Protein AF-A0AA43GTN4-F1 (afdb_monomer)

Secondary structure (DSSP, 8-state):
-----------------------------------GGGEEETTEEPSEEEEEEES-SSSTT--HHHHHHTTSS---SSEEEEEEEETTTTSEEEEEEETTEEEEEESS---SSSSEEEEEEEEETTEEEEEEEEEE-HHHH-SEEEEE-TTTSB-TTS-B----EEEEEEEEESSPPPPP----PPPHHHHHHHHHHHHHHHHHGGGS---

Mean predicted aligned error: 15.11 Å

Structure (mmCIF, N/CA/C/O backbone):
data_AF-A0AA43GTN4-F1
#
_entry.id   AF-A0AA43GTN4-F1
#
loop_
_atom_site.group_PDB
_atom_site.id
_atom_site.type_symbol
_atom_site.label_atom_id
_atom_site.label_alt_id
_atom_site.label_comp_id
_atom_site.label_asym_id
_atom_site.label_entity_id
_atom_site.label_seq_id
_atom_site.pdbx_PDB_ins_code
_atom_site.Cartn_x
_atom_site.Cartn_y
_atom_site.Cartn_z
_atom_site.occupancy
_atom_site.B_iso_or_equiv
_atom_site.auth_seq_id
_atom_site.auth_comp_id
_atom_site.auth_asym_id
_atom_site.auth_atom_id
_atom_site.pdbx_PDB_model_num
ATOM 1 N N . MET A 1 1 ? 17.080 -55.783 -83.679 1.00 43.09 1 MET A N 1
ATOM 2 C CA . MET A 1 1 ? 17.220 -56.351 -82.320 1.00 43.09 1 MET A CA 1
ATOM 3 C C . MET A 1 1 ? 16.064 -55.848 -81.472 1.00 43.09 1 MET A C 1
ATOM 5 O O . MET A 1 1 ? 15.887 -54.647 -81.350 1.00 43.09 1 MET A O 1
ATOM 9 N N . SER A 1 2 ? 15.240 -56.780 -81.003 1.00 44.50 2 SER A N 1
ATOM 10 C CA . SER A 1 2 ? 13.992 -56.565 -80.264 1.00 44.50 2 SER A CA 1
ATOM 11 C C . SER A 1 2 ? 14.257 -56.388 -78.766 1.00 44.50 2 SER A C 1
ATOM 13 O O . SER A 1 2 ? 15.006 -57.196 -78.219 1.00 44.50 2 SER A O 1
ATOM 15 N N . LYS A 1 3 ? 13.639 -55.387 -78.118 1.00 43.44 3 LYS A N 1
ATOM 16 C CA . LYS A 1 3 ? 13.359 -55.313 -76.663 1.00 43.44 3 LYS A CA 1
ATOM 17 C C . LYS A 1 3 ? 12.095 -54.452 -76.471 1.00 43.44 3 LYS A C 1
ATOM 19 O O . LYS A 1 3 ? 12.111 -53.275 -76.800 1.00 43.44 3 LYS A O 1
ATOM 24 N N . VAL A 1 4 ? 10.921 -55.069 -76.325 1.00 44.91 4 VAL A N 1
ATOM 25 C CA . VAL A 1 4 ? 10.228 -55.422 -75.062 1.00 44.91 4 VAL A CA 1
ATOM 26 C C . VAL A 1 4 ? 9.748 -54.204 -74.248 1.00 44.91 4 VAL A C 1
ATOM 28 O O . VAL A 1 4 ? 10.508 -53.580 -73.522 1.00 44.91 4 VAL A O 1
ATOM 31 N N . VAL A 1 5 ? 8.451 -53.915 -74.432 1.00 53.00 5 VAL A N 1
ATOM 32 C CA . VAL A 1 5 ? 7.373 -53.617 -73.460 1.00 53.00 5 VAL A CA 1
ATOM 33 C C . VAL A 1 5 ? 7.768 -53.124 -72.059 1.00 53.00 5 VAL A C 1
ATOM 35 O O . VAL A 1 5 ? 8.383 -53.860 -71.298 1.00 53.00 5 VAL A O 1
ATOM 38 N N . SER A 1 6 ? 7.198 -51.987 -71.635 1.00 48.41 6 SER A N 1
ATOM 39 C CA . SER A 1 6 ? 6.657 -51.877 -70.272 1.00 48.41 6 SER A CA 1
ATOM 40 C C . SER A 1 6 ? 5.537 -50.835 -70.192 1.00 48.41 6 SER A C 1
ATOM 42 O O . SER A 1 6 ? 5.730 -49.660 -70.494 1.00 48.41 6 SER A O 1
ATOM 44 N N . LYS A 1 7 ? 4.338 -51.304 -69.830 1.00 53.12 7 LYS A N 1
ATOM 45 C CA . LYS A 1 7 ? 3.158 -50.494 -69.508 1.00 53.12 7 LYS A CA 1
ATOM 46 C C . LYS A 1 7 ? 3.358 -49.890 -68.119 1.00 53.12 7 LYS A C 1
ATOM 48 O O . LYS A 1 7 ? 3.598 -50.640 -67.178 1.00 53.12 7 LYS A O 1
ATOM 53 N N . LEU A 1 8 ? 3.158 -48.584 -67.970 1.00 49.03 8 LEU A N 1
ATOM 54 C CA . LEU A 1 8 ? 2.961 -47.967 -66.660 1.00 49.03 8 LEU A CA 1
ATOM 55 C C . LEU A 1 8 ? 1.613 -47.242 -66.671 1.00 49.03 8 LEU A C 1
ATOM 57 O O . LEU A 1 8 ? 1.434 -46.248 -67.372 1.00 49.03 8 LEU A O 1
ATOM 61 N N . LEU A 1 9 ? 0.643 -47.812 -65.954 1.00 49.12 9 LEU A N 1
ATOM 62 C CA . LEU A 1 9 ? -0.663 -47.206 -65.720 1.00 49.12 9 LEU A CA 1
ATOM 63 C C . LEU A 1 9 ? -0.508 -46.021 -64.759 1.00 49.12 9 LEU A C 1
ATOM 65 O O . LEU A 1 9 ? 0.006 -46.177 -63.653 1.00 49.12 9 LEU A O 1
ATOM 69 N N . LEU A 1 10 ? -1.000 -44.855 -65.176 1.00 47.25 10 LEU A N 1
ATOM 70 C CA . LEU A 1 10 ? -1.214 -43.697 -64.315 1.00 47.25 10 LEU A CA 1
ATOM 71 C C . LEU A 1 10 ? -2.436 -43.946 -63.420 1.00 47.25 10 LEU A C 1
ATOM 73 O O . LEU A 1 10 ? -3.571 -43.908 -63.890 1.00 47.25 10 LEU A O 1
ATOM 77 N N . GLY A 1 11 ? -2.203 -44.190 -62.132 1.00 43.97 11 GLY A N 1
ATOM 78 C CA . GLY A 1 11 ? -3.230 -44.107 -61.096 1.00 43.97 11 GLY A CA 1
ATOM 79 C C . GLY A 1 11 ? -3.242 -42.703 -60.493 1.00 43.97 11 GLY A C 1
ATOM 80 O O . GLY A 1 11 ? -2.353 -42.367 -59.715 1.00 43.97 11 GLY A O 1
ATOM 81 N N . LEU A 1 12 ? -4.232 -41.879 -60.848 1.00 47.91 12 LEU A N 1
ATOM 82 C CA . LEU A 1 12 ? -4.515 -40.632 -60.133 1.00 47.91 12 LEU A CA 1
ATOM 83 C C . LEU A 1 12 ? -5.214 -40.972 -58.809 1.00 47.91 12 LEU A C 1
ATOM 85 O O . LEU A 1 12 ? -6.386 -41.341 -58.801 1.00 47.91 12 LEU A O 1
ATOM 89 N N . SER A 1 13 ? -4.501 -40.828 -57.693 1.00 46.41 13 SER A N 1
ATOM 90 C CA . SER A 1 13 ? -5.100 -40.798 -56.356 1.00 46.41 13 SER A CA 1
ATOM 91 C C . SER A 1 13 ? -5.396 -39.345 -55.992 1.00 46.41 13 SER A C 1
ATOM 93 O O . SER A 1 13 ? -4.478 -38.553 -55.794 1.00 46.41 13 SER A O 1
ATOM 95 N N . ILE A 1 14 ? -6.679 -38.986 -55.931 1.00 55.09 14 ILE A N 1
ATOM 96 C CA . ILE A 1 14 ? -7.143 -37.684 -55.442 1.00 55.09 14 ILE A CA 1
ATOM 97 C C . ILE A 1 14 ? -7.209 -37.782 -53.917 1.00 55.09 14 ILE A C 1
ATOM 99 O O . ILE A 1 14 ? -8.178 -38.292 -53.358 1.00 55.09 14 ILE A O 1
ATOM 103 N N . THR A 1 15 ? -6.154 -37.343 -53.236 1.00 52.53 15 THR A N 1
ATOM 104 C CA . THR A 1 15 ? -6.139 -37.244 -51.774 1.00 52.53 15 THR A CA 1
ATOM 105 C C . THR A 1 15 ? -6.711 -35.889 -51.372 1.00 52.53 15 THR A C 1
ATOM 107 O O . THR A 1 15 ? -6.066 -34.852 -51.520 1.00 52.53 15 THR A O 1
ATOM 110 N N . SER A 1 16 ? -7.947 -35.891 -50.882 1.00 56.00 16 SER A N 1
ATOM 111 C CA . SER A 1 16 ? -8.611 -34.726 -50.301 1.00 56.00 16 SER A CA 1
ATOM 112 C C . SER A 1 16 ? -7.866 -34.283 -49.038 1.00 56.00 16 SER A C 1
ATOM 114 O O . SER A 1 16 ? -7.970 -34.919 -47.990 1.00 56.00 16 SER A O 1
ATOM 116 N N . ALA A 1 17 ? -7.095 -33.199 -49.128 1.00 49.78 17 ALA A N 1
ATOM 117 C CA . ALA A 1 17 ? -6.480 -32.568 -47.967 1.00 49.78 17 ALA A CA 1
ATOM 118 C C . ALA A 1 17 ? -7.556 -31.804 -47.182 1.00 49.78 17 ALA A C 1
ATOM 120 O O . ALA A 1 17 ? -7.966 -30.707 -47.558 1.00 49.78 17 ALA A O 1
ATOM 121 N N . ILE A 1 18 ? -8.030 -32.396 -46.085 1.00 56.59 18 ILE A N 1
ATOM 122 C CA . ILE A 1 18 ? -8.781 -31.671 -45.060 1.00 56.59 18 ILE A CA 1
ATOM 123 C C . ILE A 1 18 ? -7.769 -30.746 -44.383 1.00 56.59 18 ILE A C 1
ATOM 125 O O . ILE A 1 18 ? -6.940 -31.185 -43.587 1.00 56.59 18 ILE A O 1
ATOM 129 N N . GLY A 1 19 ? -7.791 -29.469 -44.763 1.00 47.03 19 GLY A N 1
ATOM 130 C CA . GLY A 1 19 ? -7.019 -28.416 -44.118 1.00 47.03 19 GLY A CA 1
ATOM 131 C C . GLY A 1 19 ? -7.525 -28.209 -42.697 1.00 47.03 19 GLY A C 1
ATOM 132 O O . GLY A 1 19 ? -8.435 -27.417 -42.461 1.00 47.03 19 GLY A O 1
ATOM 133 N N . ILE A 1 20 ? -6.946 -28.937 -41.746 1.00 55.5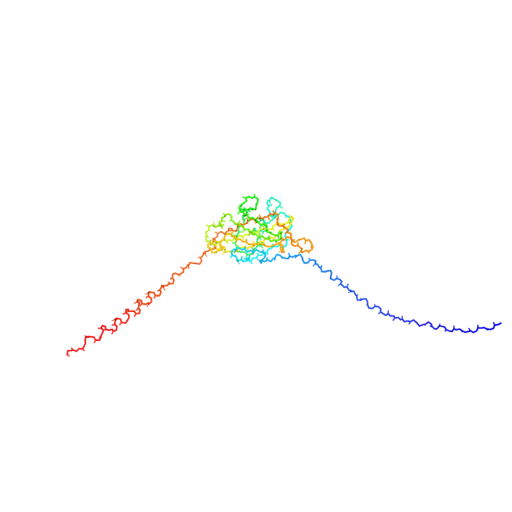6 20 ILE A N 1
ATOM 134 C CA . ILE A 1 20 ? -7.073 -28.626 -40.327 1.00 55.56 20 ILE A CA 1
ATOM 135 C C . ILE A 1 20 ? -6.290 -27.329 -40.134 1.00 55.56 20 ILE A C 1
ATOM 137 O O . ILE A 1 20 ? -5.064 -27.341 -40.037 1.00 55.56 20 ILE A O 1
ATOM 141 N N . ASN A 1 21 ? -6.993 -26.196 -40.141 1.00 50.91 21 ASN A N 1
ATOM 142 C CA . ASN A 1 21 ? -6.446 -24.947 -39.634 1.00 50.91 21 ASN A CA 1
ATOM 143 C C . ASN A 1 21 ? -6.135 -25.180 -38.157 1.00 50.91 21 ASN A C 1
ATOM 145 O O . ASN A 1 21 ? -7.012 -25.087 -37.298 1.00 50.91 21 ASN A O 1
ATOM 149 N N . ALA A 1 22 ? -4.887 -25.541 -37.871 1.00 49.12 22 ALA A N 1
ATOM 150 C CA . ALA A 1 22 ? -4.335 -25.427 -36.543 1.00 49.12 22 ALA A CA 1
ATOM 151 C C . ALA A 1 22 ? -4.352 -23.933 -36.213 1.00 49.12 22 ALA A C 1
ATOM 153 O O . ALA A 1 22 ? -3.455 -23.182 -36.593 1.00 49.12 22 ALA A O 1
ATOM 154 N N . PHE A 1 23 ? -5.422 -23.489 -35.552 1.00 45.59 23 PHE A N 1
ATOM 155 C CA . PHE A 1 23 ? -5.387 -22.271 -34.767 1.00 45.59 23 PHE A CA 1
ATOM 156 C C . PHE A 1 23 ? -4.317 -22.502 -33.709 1.00 45.59 23 PHE A C 1
ATOM 158 O O . PHE A 1 23 ? -4.567 -23.080 -32.653 1.00 45.59 23 PHE A O 1
ATOM 165 N N . SER A 1 24 ? -3.094 -22.099 -34.035 1.00 44.09 24 SER A N 1
ATOM 166 C CA . SER A 1 24 ? -2.054 -21.868 -33.057 1.00 44.09 24 SER A CA 1
ATOM 167 C C . SER A 1 24 ? -2.590 -20.776 -32.143 1.00 44.09 24 SER A C 1
ATOM 169 O O . SER A 1 24 ? -2.448 -19.587 -32.424 1.00 44.09 24 SER A O 1
ATOM 171 N N . PHE A 1 25 ? -3.262 -21.180 -31.065 1.00 43.81 25 PHE A N 1
ATOM 172 C CA . PHE A 1 25 ? -3.364 -20.358 -29.877 1.00 43.81 25 PHE A CA 1
ATOM 173 C C . PHE A 1 25 ? -1.926 -20.144 -29.432 1.00 43.81 25 PHE A C 1
ATOM 175 O O . PHE A 1 25 ? -1.341 -20.972 -28.737 1.00 43.81 25 PHE A O 1
ATOM 182 N N . SER A 1 26 ? -1.323 -19.055 -29.906 1.00 39.94 26 SER A N 1
ATOM 183 C CA . SER A 1 26 ? -0.184 -18.474 -29.223 1.00 39.94 26 SER A CA 1
ATOM 184 C C . SER A 1 26 ? -0.621 -18.358 -27.767 1.00 39.94 26 SER A C 1
ATOM 186 O O . SER A 1 26 ? -1.636 -17.698 -27.523 1.00 39.94 26 SER A O 1
ATOM 188 N N . PRO A 1 27 ? 0.049 -19.016 -26.806 1.00 42.22 27 PRO A N 1
ATOM 189 C CA . PRO A 1 27 ? -0.182 -18.697 -25.416 1.00 42.22 27 PRO A CA 1
ATOM 190 C C . PRO A 1 27 ? 0.168 -17.219 -25.302 1.00 42.22 27 PRO A C 1
ATOM 192 O O . PRO A 1 27 ? 1.340 -16.843 -25.369 1.00 42.22 27 PRO A O 1
ATOM 195 N N . SER A 1 28 ? -0.857 -16.368 -25.236 1.00 43.06 28 SER A N 1
ATOM 196 C CA . SER A 1 28 ? -0.707 -15.008 -24.757 1.00 43.06 28 SER A CA 1
ATOM 197 C C . SER A 1 28 ? 0.080 -15.163 -23.475 1.00 43.06 28 SER A C 1
ATOM 199 O O . SER A 1 28 ? -0.385 -15.855 -22.568 1.00 43.06 28 SER A O 1
ATOM 201 N N . ALA A 1 29 ? 1.315 -14.657 -23.454 1.00 41.47 29 ALA A N 1
ATOM 202 C CA . ALA A 1 29 ? 2.104 -14.611 -22.242 1.00 41.47 29 ALA A CA 1
ATOM 203 C C . ALA A 1 29 ? 1.170 -14.019 -21.190 1.00 41.47 29 ALA A C 1
ATOM 205 O O . ALA A 1 29 ? 0.770 -12.864 -21.330 1.00 41.47 29 ALA A O 1
ATOM 206 N N . LEU A 1 30 ? 0.719 -14.855 -20.250 1.00 44.88 30 LEU A N 1
ATOM 207 C CA . LEU A 1 30 ? -0.101 -14.431 -19.131 1.00 44.88 30 LEU A CA 1
ATOM 208 C C . LEU A 1 30 ? 0.731 -13.339 -18.476 1.00 44.88 30 LEU A C 1
ATOM 210 O O . LEU A 1 30 ? 1.760 -13.632 -17.864 1.00 44.88 30 LEU A O 1
ATOM 214 N N . ALA A 1 31 ? 0.365 -12.079 -18.720 1.00 50.81 31 ALA A N 1
ATOM 215 C CA . ALA A 1 31 ? 0.852 -10.986 -17.912 1.00 50.81 31 ALA A CA 1
ATOM 216 C C . ALA A 1 31 ? 0.484 -11.416 -16.501 1.00 50.81 31 ALA A C 1
ATOM 218 O O . ALA A 1 31 ? -0.695 -11.652 -16.233 1.00 50.81 31 ALA A O 1
ATOM 219 N N . ALA A 1 32 ? 1.497 -11.712 -15.689 1.00 57.06 32 ALA A N 1
ATOM 220 C CA . ALA A 1 32 ? 1.267 -12.248 -14.368 1.00 57.06 32 ALA A CA 1
ATOM 221 C C . ALA A 1 32 ? 0.388 -11.221 -13.652 1.00 57.06 32 ALA A C 1
ATOM 223 O O . ALA A 1 32 ? 0.805 -10.082 -13.458 1.00 57.06 32 ALA A O 1
ATOM 224 N N . SER A 1 33 ? -0.864 -11.602 -13.403 1.00 71.69 33 SER A N 1
ATOM 225 C CA . SER A 1 33 ? -1.784 -10.810 -12.604 1.00 71.69 33 SER A CA 1
ATOM 226 C C . SER A 1 33 ? -1.163 -10.689 -11.217 1.00 71.69 33 SER A C 1
ATOM 228 O O . SER A 1 33 ? -0.464 -11.606 -10.769 1.00 71.69 33 SER A O 1
ATOM 230 N N . CYS A 1 34 ? -1.347 -9.543 -10.572 1.00 84.19 34 CYS A N 1
ATOM 231 C CA . CYS A 1 34 ? -0.945 -9.412 -9.184 1.00 84.19 34 CYS A CA 1
ATOM 232 C C . CYS A 1 34 ? -1.653 -10.499 -8.350 1.00 84.19 34 CYS A C 1
ATOM 234 O O . CYS A 1 34 ? -2.780 -10.896 -8.645 1.00 84.19 34 CYS A O 1
ATOM 236 N N . ASP A 1 35 ? -0.991 -10.996 -7.313 1.00 89.25 35 ASP A N 1
ATOM 237 C CA . ASP A 1 35 ? -1.573 -11.915 -6.342 1.00 89.25 35 ASP A CA 1
ATOM 238 C C . ASP A 1 35 ? -1.518 -11.247 -4.968 1.00 89.25 35 ASP A C 1
ATOM 240 O O . ASP A 1 35 ? -0.474 -10.761 -4.532 1.00 89.25 35 ASP A O 1
ATOM 244 N N . VAL A 1 36 ? -2.641 -11.210 -4.254 1.00 92.62 36 VAL A N 1
ATOM 245 C CA . VAL A 1 36 ? -2.723 -10.592 -2.920 1.00 92.62 36 VAL A CA 1
ATOM 246 C C . VAL A 1 36 ? -1.758 -11.206 -1.900 1.00 92.62 36 VAL A C 1
ATOM 248 O O . VAL A 1 36 ? -1.423 -10.577 -0.901 1.00 92.62 36 VAL A O 1
ATOM 251 N N . SER A 1 37 ? -1.276 -12.428 -2.143 1.00 92.81 37 SER A N 1
ATOM 252 C CA . SER A 1 37 ? -0.245 -13.090 -1.343 1.00 92.81 37 SER A CA 1
ATOM 253 C C . SER A 1 37 ? 1.184 -12.662 -1.672 1.00 92.81 37 SER A C 1
ATOM 255 O O . SER A 1 37 ? 2.114 -13.080 -0.980 1.00 92.81 37 SER A O 1
ATOM 257 N N . ASN A 1 38 ? 1.381 -11.818 -2.688 1.00 90.31 38 ASN A N 1
ATOM 258 C CA . ASN A 1 38 ? 2.686 -11.245 -2.995 1.00 90.31 38 ASN A CA 1
ATOM 259 C C . ASN A 1 38 ? 3.137 -10.226 -1.955 1.00 90.31 38 ASN A C 1
ATOM 261 O O . ASN A 1 38 ? 4.321 -9.920 -1.909 1.00 90.31 38 ASN A O 1
ATOM 265 N N . ILE A 1 39 ? 2.237 -9.710 -1.122 1.00 92.81 39 ILE A N 1
ATOM 266 C CA . ILE A 1 39 ? 2.572 -8.771 -0.059 1.00 92.81 39 ILE A CA 1
ATOM 267 C C . ILE A 1 39 ? 1.774 -9.098 1.201 1.00 92.81 39 ILE A C 1
ATOM 269 O O . ILE A 1 39 ? 0.640 -9.574 1.140 1.00 92.81 39 ILE A O 1
ATOM 273 N N . SER A 1 40 ? 2.367 -8.838 2.359 1.00 95.56 40 SER A N 1
ATOM 274 C CA . SER A 1 40 ? 1.672 -8.946 3.638 1.00 95.56 40 SER A CA 1
ATOM 275 C C . SER A 1 40 ? 2.176 -7.924 4.645 1.00 95.56 40 SER A C 1
ATOM 277 O O . SER A 1 40 ? 3.336 -7.531 4.555 1.00 95.56 40 SER A O 1
ATOM 279 N N . LEU A 1 41 ? 1.345 -7.595 5.631 1.00 96.19 41 LEU A N 1
ATOM 280 C CA . LEU A 1 41 ? 1.631 -6.764 6.801 1.00 96.19 41 LEU A CA 1
ATOM 281 C C . LEU A 1 41 ? 1.299 -7.570 8.061 1.00 96.19 41 LEU A C 1
ATOM 283 O O . LEU A 1 41 ? 0.175 -8.050 8.190 1.00 96.19 41 LEU A O 1
ATOM 287 N N . GLY A 1 42 ? 2.253 -7.775 8.971 1.00 94.12 42 GLY A N 1
ATOM 288 C CA . GLY A 1 42 ? 1.986 -8.530 10.204 1.00 94.12 42 GLY A CA 1
ATOM 289 C C . GLY A 1 42 ? 1.497 -9.966 9.985 1.00 94.12 42 GLY A C 1
ATOM 290 O O . GLY A 1 42 ? 0.771 -10.504 10.814 1.00 94.12 42 GLY A O 1
ATOM 291 N N . GLY A 1 43 ? 1.816 -10.567 8.834 1.00 91.88 43 GLY A N 1
ATOM 292 C CA . GLY A 1 43 ? 1.296 -11.874 8.415 1.00 91.88 43 GLY A CA 1
ATOM 293 C C . GLY A 1 43 ? -0.075 -11.848 7.721 1.00 91.88 43 GLY A C 1
ATOM 294 O O . GLY A 1 43 ? -0.498 -12.876 7.192 1.00 91.88 43 GLY A O 1
ATOM 295 N N . PHE A 1 44 ? -0.747 -10.697 7.648 1.00 93.00 44 PHE A N 1
ATOM 296 C CA . PHE A 1 44 ? -1.991 -10.512 6.897 1.00 93.00 44 PHE A CA 1
ATOM 297 C C . PHE A 1 44 ? -1.693 -10.153 5.444 1.00 93.00 44 PHE A C 1
ATOM 299 O O . PHE A 1 44 ? -0.897 -9.258 5.173 1.00 93.00 44 PHE A O 1
ATOM 306 N N . LYS A 1 45 ? -2.325 -10.852 4.501 1.00 96.06 45 LYS A N 1
ATOM 307 C CA . LYS A 1 45 ? -2.208 -10.572 3.062 1.00 96.06 45 LYS A CA 1
ATOM 308 C C . LYS A 1 45 ? -2.982 -9.306 2.687 1.00 96.06 45 LYS A C 1
ATOM 310 O O . LYS A 1 45 ? -3.848 -8.876 3.446 1.00 96.06 45 LYS A O 1
ATOM 315 N N . ALA A 1 46 ? -2.702 -8.761 1.505 1.00 95.75 46 ALA A N 1
ATOM 316 C CA . ALA A 1 46 ? -3.556 -7.729 0.925 1.00 95.75 46 ALA A CA 1
ATOM 317 C C . ALA A 1 46 ? -5.002 -8.241 0.749 1.00 95.75 46 ALA A C 1
ATOM 319 O O . ALA A 1 46 ? -5.243 -9.440 0.587 1.00 95.75 46 ALA A O 1
ATOM 320 N N . ASN A 1 47 ? -5.967 -7.328 0.784 1.00 96.31 47 ASN A N 1
ATOM 321 C CA . ASN A 1 47 ? -7.382 -7.617 0.564 1.00 96.31 47 ASN A CA 1
ATOM 322 C C . ASN A 1 47 ? -7.709 -7.714 -0.929 1.00 96.31 47 ASN A C 1
ATOM 324 O O . ASN A 1 47 ? -8.524 -8.542 -1.326 1.00 96.31 47 ASN A O 1
ATOM 328 N N . ASP A 1 48 ? -7.063 -6.877 -1.738 1.00 95.31 48 ASP A N 1
ATOM 329 C CA . ASP A 1 48 ? -7.224 -6.836 -3.187 1.00 95.31 48 ASP A CA 1
ATOM 330 C C . ASP A 1 48 ? -5.922 -6.356 -3.840 1.00 95.31 48 ASP A C 1
ATOM 332 O O . ASP A 1 48 ? -5.036 -5.800 -3.179 1.00 95.31 48 ASP A O 1
ATOM 336 N N . CYS A 1 49 ? -5.783 -6.575 -5.140 1.00 93.12 49 CYS A N 1
ATOM 337 C CA . CYS A 1 49 ? -4.680 -6.030 -5.903 1.00 93.12 49 CYS A CA 1
ATOM 338 C C . CYS A 1 49 ? -5.099 -5.707 -7.338 1.00 93.12 49 CYS A C 1
ATOM 340 O O . CYS A 1 49 ? -5.989 -6.331 -7.912 1.00 93.12 49 CYS A O 1
ATOM 342 N N . GLN A 1 50 ? -4.415 -4.737 -7.937 1.00 90.31 50 GLN A N 1
ATOM 343 C CA . GLN A 1 50 ? -4.569 -4.403 -9.348 1.00 90.31 50 GLN A CA 1
ATOM 344 C C . GLN A 1 50 ? -3.201 -4.249 -10.012 1.00 90.31 50 GLN A C 1
ATOM 346 O O . GLN A 1 50 ? -2.245 -3.742 -9.418 1.00 90.31 50 GLN A O 1
ATOM 351 N N . GLY A 1 51 ? -3.104 -4.699 -11.258 1.00 83.81 51 GLY A N 1
ATOM 352 C CA . GLY A 1 51 ? -1.881 -4.655 -12.051 1.00 83.81 51 GLY A CA 1
ATOM 353 C C . GLY A 1 51 ? -1.931 -5.605 -13.255 1.00 83.81 51 GLY A C 1
ATOM 354 O O . GLY A 1 51 ? -2.858 -6.397 -13.403 1.00 83.81 51 GLY A O 1
ATOM 355 N N . TYR A 1 52 ? -0.951 -5.576 -14.157 1.00 81.62 52 TYR A N 1
ATOM 356 C CA . TYR A 1 52 ? 0.178 -4.644 -14.179 1.00 81.62 52 TYR A CA 1
ATOM 357 C C . TYR A 1 52 ? -0.230 -3.292 -14.788 1.00 81.62 52 TYR A C 1
ATOM 359 O O . TYR A 1 52 ? -0.893 -3.236 -15.824 1.00 81.62 52 TYR A O 1
ATOM 367 N N . PHE A 1 53 ? 0.232 -2.201 -14.184 1.00 86.25 53 PHE A N 1
ATOM 368 C CA . PHE A 1 53 ? 0.172 -0.863 -14.767 1.00 86.25 53 PHE A CA 1
ATOM 369 C C . PHE A 1 53 ? 1.504 -0.522 -15.422 1.00 86.25 53 PHE A C 1
ATOM 371 O O . PHE A 1 53 ? 2.562 -0.962 -14.966 1.00 86.25 53 PHE A O 1
ATOM 378 N N . SER A 1 54 ? 1.467 0.283 -16.483 1.00 87.19 54 SER A N 1
ATOM 379 C CA . SER A 1 54 ? 2.672 0.824 -17.112 1.00 87.19 54 SER A CA 1
ATOM 380 C C . SER A 1 54 ? 2.812 2.311 -16.809 1.00 87.19 54 SER A C 1
ATOM 382 O O . SER A 1 54 ? 1.827 3.038 -16.794 1.00 87.19 54 SER A O 1
ATOM 384 N N . GLY A 1 55 ? 4.045 2.766 -16.604 1.00 88.50 55 GLY A N 1
ATOM 385 C CA . GLY A 1 55 ? 4.379 4.147 -16.286 1.00 88.50 55 GLY A CA 1
ATOM 386 C C . GLY A 1 55 ? 4.853 4.343 -14.849 1.00 88.50 55 GLY A C 1
ATOM 387 O O . GLY A 1 55 ? 5.341 3.423 -14.183 1.00 88.50 55 GLY A O 1
ATOM 388 N N . ASN A 1 56 ? 4.763 5.594 -14.402 1.00 89.62 56 ASN A N 1
ATOM 389 C CA . ASN A 1 56 ? 5.070 5.964 -13.030 1.00 89.62 56 ASN A CA 1
ATOM 390 C C . ASN A 1 56 ? 3.877 5.672 -12.124 1.00 89.62 56 ASN A C 1
ATOM 392 O O . ASN A 1 56 ? 2.736 5.798 -12.541 1.00 89.62 56 ASN A O 1
ATOM 396 N N . ASP A 1 57 ? 4.177 5.297 -10.889 1.00 88.38 57 ASP A N 1
ATOM 397 C CA . ASP A 1 57 ? 3.226 5.073 -9.807 1.00 88.38 57 ASP A CA 1
ATOM 398 C C . ASP A 1 57 ? 2.912 6.362 -9.032 1.00 88.38 57 ASP A C 1
ATOM 400 O O . ASP A 1 57 ? 1.820 6.508 -8.496 1.00 88.38 57 ASP A O 1
ATOM 404 N N . LYS A 1 58 ? 3.810 7.354 -9.042 1.00 90.38 58 LYS A N 1
ATOM 405 C CA . LYS A 1 58 ? 3.620 8.664 -8.391 1.00 90.38 58 LYS A CA 1
ATOM 406 C C . LYS A 1 58 ? 4.031 9.854 -9.271 1.00 90.38 58 LYS A C 1
ATOM 408 O O . LYS A 1 58 ? 4.730 9.688 -10.273 1.00 90.38 58 LYS A O 1
ATOM 413 N N . GLY A 1 59 ? 3.643 11.057 -8.840 1.00 87.06 59 GLY A N 1
ATOM 414 C CA . GLY A 1 59 ? 3.989 12.342 -9.465 1.00 87.06 59 GLY A CA 1
ATOM 415 C C . GLY A 1 59 ? 3.074 12.743 -10.626 1.00 87.06 59 GLY A C 1
ATOM 416 O O . GLY A 1 59 ? 2.150 12.018 -10.975 1.00 87.06 59 GLY A O 1
ATOM 417 N N . GLU A 1 60 ? 3.362 13.889 -11.251 1.00 82.50 60 GLU A N 1
ATOM 418 C CA . GLU A 1 60 ? 2.529 14.507 -12.308 1.00 82.50 60 GLU A CA 1
ATOM 419 C C . GLU A 1 60 ? 2.286 13.608 -13.534 1.00 82.50 60 GLU A C 1
ATOM 421 O O . GLU A 1 60 ? 1.312 13.786 -14.256 1.00 82.50 60 GLU A O 1
ATOM 426 N N . ASN A 1 61 ? 3.160 12.624 -13.760 1.00 84.81 61 ASN A N 1
ATOM 427 C CA . ASN A 1 61 ? 3.080 11.685 -14.881 1.00 84.81 61 ASN A CA 1
ATOM 428 C C . ASN A 1 61 ? 2.481 10.317 -14.494 1.00 84.81 61 ASN A C 1
ATOM 430 O O . ASN A 1 61 ? 2.644 9.352 -15.243 1.00 84.81 61 ASN A O 1
ATOM 434 N N . SER A 1 62 ? 1.873 10.196 -13.312 1.00 91.06 62 SER A N 1
ATOM 435 C CA . SER A 1 62 ? 1.188 8.983 -12.853 1.00 91.06 62 SER A CA 1
ATOM 436 C C . SER A 1 62 ? -0.326 9.173 -12.904 1.00 91.06 62 SER A C 1
ATOM 438 O O . SER A 1 62 ? -0.837 10.154 -12.367 1.00 91.06 62 SER A O 1
ATOM 440 N N . SER A 1 63 ? -1.048 8.217 -13.497 1.00 93.69 63 SER A N 1
ATOM 441 C CA . SER A 1 63 ? -2.514 8.157 -13.403 1.00 93.69 63 SER A CA 1
ATOM 442 C C . SER A 1 63 ? -2.996 7.490 -12.117 1.00 93.69 63 SER A C 1
ATOM 444 O O . SER A 1 63 ? -4.166 7.620 -11.782 1.00 93.69 63 SER A O 1
ATOM 446 N N . LEU A 1 64 ? -2.117 6.810 -11.370 1.00 95.00 64 LEU A N 1
ATOM 447 C CA . LEU A 1 64 ? -2.527 5.899 -10.303 1.00 95.00 64 LEU A CA 1
ATOM 448 C C . LEU A 1 64 ? -3.369 6.584 -9.219 1.00 95.00 64 LEU A C 1
ATOM 450 O O . LEU A 1 64 ? -4.375 6.035 -8.785 1.00 95.00 64 LEU A O 1
ATOM 454 N N . LEU A 1 65 ? -2.993 7.793 -8.791 1.00 95.94 65 LEU A N 1
ATOM 455 C CA . LEU A 1 65 ? -3.770 8.527 -7.788 1.00 95.94 65 LEU A CA 1
ATOM 456 C C . LEU A 1 65 ? -5.170 8.885 -8.304 1.00 95.94 65 LEU A C 1
ATOM 458 O O . LEU A 1 65 ? -6.149 8.814 -7.561 1.00 95.94 65 LEU A O 1
ATOM 462 N N . THR A 1 66 ? -5.272 9.254 -9.580 1.00 95.06 66 THR A N 1
ATOM 463 C CA . THR A 1 66 ? -6.553 9.509 -10.242 1.00 95.06 66 THR A CA 1
ATOM 464 C C . THR A 1 66 ? -7.367 8.225 -10.355 1.00 95.06 66 THR A C 1
ATOM 466 O O . THR A 1 66 ? -8.549 8.238 -10.037 1.00 95.06 66 THR A O 1
ATOM 469 N N . ASP A 1 67 ? -6.743 7.111 -10.731 1.00 95.31 67 ASP A N 1
ATOM 470 C CA . ASP A 1 67 ? -7.403 5.811 -10.856 1.00 95.31 67 ASP A CA 1
ATOM 471 C C . ASP A 1 67 ? -7.937 5.331 -9.496 1.00 95.31 67 ASP A C 1
ATOM 473 O O . ASP A 1 67 ? -9.091 4.913 -9.398 1.00 95.31 67 ASP A O 1
ATOM 477 N N . LEU A 1 68 ? -7.154 5.478 -8.420 1.00 96.06 68 LEU A N 1
ATOM 478 C CA . LEU A 1 68 ? -7.584 5.213 -7.042 1.00 96.06 68 LEU A CA 1
ATOM 479 C C . LEU A 1 68 ? -8.817 6.045 -6.659 1.00 96.06 68 LEU A C 1
ATOM 481 O O . LEU A 1 68 ? -9.810 5.490 -6.187 1.00 96.06 68 LEU A O 1
ATOM 485 N N . ASN A 1 69 ? -8.789 7.356 -6.916 1.00 95.06 69 ASN A N 1
ATOM 486 C CA . ASN A 1 69 ? -9.923 8.254 -6.660 1.00 95.06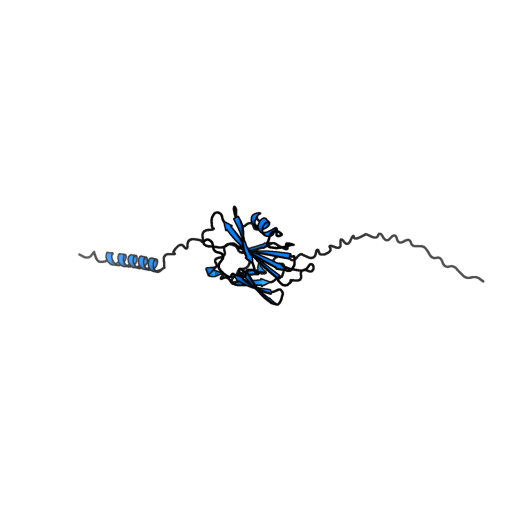 69 ASN A CA 1
ATOM 487 C C . ASN A 1 69 ? -11.134 7.986 -7.575 1.00 95.06 69 ASN A C 1
ATOM 489 O O . ASN A 1 69 ? -12.262 8.303 -7.207 1.00 95.06 69 ASN A O 1
ATOM 493 N N . ASN A 1 70 ? -10.926 7.351 -8.729 1.00 93.88 70 ASN A N 1
ATOM 494 C CA . ASN A 1 70 ? -11.983 6.905 -9.639 1.00 93.88 70 ASN A CA 1
ATOM 495 C C . ASN A 1 70 ? -12.512 5.498 -9.310 1.00 93.88 70 ASN A C 1
ATOM 497 O O . ASN A 1 70 ? -13.293 4.942 -10.082 1.00 93.88 70 ASN A O 1
ATOM 501 N N . GLY A 1 71 ? -12.116 4.925 -8.170 1.00 93.25 71 GLY A N 1
ATOM 502 C CA . GLY A 1 71 ? -12.630 3.642 -7.703 1.00 93.25 71 GLY A CA 1
ATOM 503 C C . GLY A 1 71 ? -11.874 2.435 -8.247 1.00 93.25 71 GLY A C 1
ATOM 504 O O . GLY A 1 71 ? -12.491 1.393 -8.464 1.00 93.25 71 GLY A O 1
ATOM 505 N N . LEU A 1 72 ? -10.549 2.542 -8.433 1.00 94.50 72 LEU A N 1
ATOM 506 C CA . LEU A 1 72 ? -9.699 1.390 -8.766 1.00 94.50 72 LEU A CA 1
ATOM 507 C C . LEU A 1 72 ? -9.945 0.200 -7.823 1.00 94.50 72 LEU A C 1
ATOM 509 O O . LEU A 1 72 ? -9.927 -0.947 -8.260 1.00 94.50 72 LEU A O 1
ATOM 513 N N . PHE A 1 73 ? -10.221 0.491 -6.550 1.00 94.69 73 PHE A N 1
ATOM 514 C CA . PHE A 1 73 ? -10.721 -0.473 -5.580 1.00 94.69 73 PHE A CA 1
ATOM 515 C C . PHE A 1 73 ? -12.126 -0.087 -5.111 1.00 94.69 73 PHE A C 1
ATOM 517 O O . PHE A 1 73 ? -12.399 1.072 -4.796 1.00 94.69 73 PHE A O 1
ATOM 524 N N . SER A 1 74 ? -13.014 -1.076 -5.007 1.00 91.44 74 SER A N 1
ATOM 525 C CA . SER A 1 74 ? -14.393 -0.889 -4.537 1.00 91.44 74 SER A CA 1
ATOM 526 C C . SER A 1 74 ? -14.481 -0.962 -3.006 1.00 91.44 74 SER A C 1
ATOM 528 O O . SER A 1 74 ? -15.005 -1.928 -2.461 1.00 91.44 74 SER A O 1
ATOM 530 N N . ILE A 1 75 ? -13.965 0.058 -2.311 1.00 90.00 75 ILE A N 1
ATOM 531 C CA . ILE A 1 75 ? -13.868 0.091 -0.832 1.00 90.00 75 ILE A CA 1
ATOM 532 C C . ILE A 1 75 ? -14.930 0.954 -0.133 1.00 90.00 75 ILE A C 1
ATOM 534 O O . ILE A 1 75 ? -14.891 1.137 1.079 1.00 90.00 75 ILE A O 1
ATOM 538 N N . GLY A 1 76 ? -15.897 1.484 -0.881 1.00 85.06 76 GLY A N 1
ATOM 539 C CA . GLY A 1 76 ? -16.991 2.292 -0.341 1.00 85.06 76 GLY A CA 1
ATOM 540 C C . GLY A 1 76 ? -17.271 3.544 -1.165 1.00 85.06 76 GLY A C 1
ATOM 541 O O . GLY A 1 76 ? -16.617 3.812 -2.170 1.00 85.06 76 GLY A O 1
ATOM 542 N N . ALA A 1 77 ? -18.277 4.309 -0.743 1.00 83.88 77 ALA A N 1
ATOM 543 C CA . ALA A 1 77 ? -18.634 5.581 -1.366 1.00 83.88 77 ALA A CA 1
ATOM 544 C C . ALA A 1 77 ? -17.891 6.752 -0.707 1.00 83.88 77 ALA A C 1
ATOM 546 O O . ALA A 1 77 ? -17.618 6.718 0.492 1.00 83.88 77 ALA A O 1
ATOM 547 N N . ASN A 1 78 ? -17.642 7.817 -1.478 1.00 85.69 78 ASN A N 1
ATOM 548 C CA . ASN A 1 78 ? -17.013 9.059 -1.005 1.00 85.69 78 ASN A CA 1
ATOM 549 C C . ASN A 1 78 ? -15.640 8.844 -0.345 1.00 85.69 78 ASN A C 1
ATOM 551 O O . ASN A 1 78 ? -15.321 9.482 0.660 1.00 85.69 78 ASN A O 1
ATOM 555 N N . VAL A 1 79 ? -14.853 7.924 -0.902 1.00 90.69 79 VAL A N 1
ATOM 556 C CA . VAL A 1 79 ? -13.467 7.702 -0.495 1.00 90.69 79 VAL A CA 1
ATOM 557 C C . VAL A 1 79 ? -12.559 8.574 -1.344 1.00 90.69 79 VAL A C 1
ATOM 559 O O . VAL A 1 79 ? -12.664 8.564 -2.570 1.00 90.69 79 VAL A O 1
ATOM 562 N N . THR A 1 80 ? -11.661 9.304 -0.695 1.00 94.06 80 THR A N 1
ATOM 563 C CA . THR A 1 80 ? -10.577 10.020 -1.366 1.00 94.06 80 THR A CA 1
ATOM 564 C C . THR A 1 80 ? -9.251 9.358 -1.046 1.00 94.06 80 THR A C 1
ATOM 566 O O . THR A 1 80 ? -9.051 8.841 0.051 1.00 94.06 80 THR A O 1
ATOM 569 N N . TRP A 1 81 ? -8.336 9.384 -2.003 1.00 95.38 81 TRP A N 1
ATOM 570 C CA . TRP A 1 81 ? -6.999 8.832 -1.856 1.00 95.38 81 TRP A CA 1
ATOM 571 C C . TRP A 1 81 ? -5.953 9.929 -1.925 1.00 95.38 81 TRP A C 1
ATOM 573 O O . TRP A 1 81 ? -6.017 10.774 -2.819 1.00 95.38 81 TRP A O 1
ATOM 583 N N . ASP A 1 82 ? -4.959 9.835 -1.045 1.00 95.19 82 ASP A N 1
ATOM 584 C CA . ASP A 1 82 ? -3.807 10.732 -0.989 1.00 95.19 82 ASP A CA 1
ATOM 585 C C . ASP A 1 82 ? -2.500 9.937 -1.039 1.00 95.19 82 ASP A C 1
ATOM 587 O O . ASP A 1 82 ? -2.367 8.901 -0.384 1.00 95.19 82 ASP A O 1
ATOM 591 N N . LEU A 1 83 ? -1.507 10.437 -1.780 1.00 95.12 83 LEU A N 1
ATOM 592 C CA . LEU A 1 83 ? -0.127 9.959 -1.672 1.00 95.12 83 LEU A CA 1
ATOM 593 C C . LEU A 1 83 ? 0.472 10.519 -0.380 1.00 95.12 83 LEU A C 1
ATOM 595 O O . LEU A 1 83 ? 0.686 11.724 -0.269 1.00 95.12 83 LEU A O 1
ATOM 599 N N . ILE A 1 84 ? 0.766 9.644 0.573 1.00 93.81 84 ILE A N 1
ATOM 600 C CA . ILE A 1 84 ? 1.267 10.043 1.895 1.00 93.81 84 ILE A CA 1
ATOM 601 C C . ILE A 1 84 ? 2.744 9.718 2.100 1.00 93.81 84 ILE A C 1
ATOM 603 O O . ILE A 1 84 ? 3.316 10.095 3.120 1.00 93.81 84 ILE A O 1
ATOM 607 N N . GLY A 1 85 ? 3.353 8.997 1.158 1.00 92.38 85 GLY A N 1
ATOM 608 C CA . GLY A 1 85 ? 4.703 8.508 1.347 1.00 92.38 85 GLY A CA 1
ATOM 609 C C . GLY A 1 85 ? 5.249 7.649 0.218 1.00 92.38 85 GLY A C 1
ATOM 610 O O . GLY A 1 85 ? 4.515 7.228 -0.678 1.00 92.38 85 GLY A O 1
ATOM 611 N N . ASN A 1 86 ? 6.554 7.394 0.234 1.00 91.69 86 ASN A N 1
ATOM 612 C CA . ASN A 1 86 ? 7.238 6.469 -0.659 1.00 91.69 86 ASN A CA 1
ATOM 613 C C . ASN A 1 86 ? 8.612 6.039 -0.104 1.00 91.69 86 ASN A C 1
ATOM 615 O O . ASN A 1 86 ? 9.061 6.473 0.954 1.00 91.69 86 ASN A O 1
ATOM 619 N N . SER A 1 87 ? 9.306 5.183 -0.848 1.00 90.06 87 SER A N 1
ATOM 620 C CA . SER A 1 87 ? 10.644 4.708 -0.483 1.00 90.06 87 SER A CA 1
ATOM 621 C C . SER A 1 87 ? 11.764 5.737 -0.631 1.00 90.06 87 SER A C 1
ATOM 623 O O . SER A 1 87 ? 12.821 5.567 -0.032 1.00 90.06 87 SER A O 1
ATOM 625 N N . ASP A 1 88 ? 11.567 6.805 -1.407 1.00 86.44 88 ASP A N 1
ATOM 626 C CA . ASP A 1 88 ? 12.595 7.836 -1.602 1.00 86.44 88 ASP A CA 1
ATOM 627 C C . ASP A 1 88 ? 12.601 8.858 -0.447 1.00 86.44 88 ASP A C 1
ATOM 629 O O . ASP A 1 88 ? 13.646 9.429 -0.136 1.00 86.44 88 ASP A O 1
ATOM 633 N N . ASP A 1 89 ? 11.453 9.071 0.209 1.00 84.88 89 ASP A N 1
ATOM 634 C CA . ASP A 1 89 ? 11.298 9.960 1.373 1.00 84.88 89 ASP A CA 1
ATOM 635 C C . ASP A 1 89 ? 11.328 9.235 2.734 1.00 84.88 89 ASP A C 1
ATOM 637 O O . ASP A 1 89 ? 11.248 9.890 3.774 1.00 84.88 89 ASP A O 1
ATOM 641 N N . LYS A 1 90 ? 11.518 7.905 2.732 1.00 81.44 90 LYS A N 1
ATOM 642 C CA . L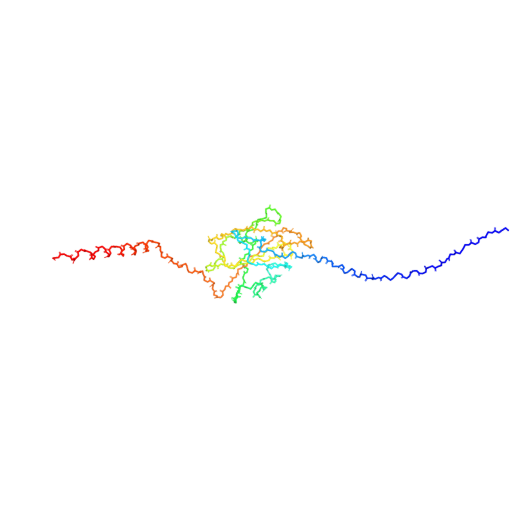YS A 1 90 ? 11.639 7.030 3.919 1.00 81.44 90 LYS A CA 1
ATOM 643 C C . LYS A 1 90 ? 10.400 6.957 4.816 1.00 81.44 90 LYS A C 1
ATOM 645 O O . LYS A 1 90 ? 10.479 6.555 5.975 1.00 81.44 90 LYS A O 1
ATOM 650 N N . SER A 1 91 ? 9.237 7.345 4.310 1.00 82.38 91 SER A N 1
ATOM 651 C CA . SER A 1 91 ? 7.964 7.058 4.989 1.00 82.38 91 SER A CA 1
ATOM 652 C C . SER A 1 91 ? 7.547 5.587 4.842 1.00 82.38 91 SER A C 1
ATOM 654 O O . SER A 1 91 ? 6.869 5.042 5.715 1.00 82.38 91 SER A O 1
ATOM 656 N N . LEU A 1 92 ? 7.993 4.939 3.762 1.00 87.81 92 LEU A N 1
ATOM 657 C CA . LEU A 1 92 ? 7.886 3.506 3.512 1.00 87.81 92 LEU A CA 1
ATOM 658 C C . LEU A 1 92 ? 9.284 2.958 3.228 1.00 87.81 92 LEU A C 1
ATOM 660 O O . LEU A 1 92 ? 9.788 3.078 2.114 1.00 87.81 92 LEU A O 1
ATOM 664 N N . ASP A 1 93 ? 9.907 2.329 4.214 1.00 86.50 93 ASP A N 1
ATOM 665 C CA . ASP A 1 93 ? 11.202 1.693 4.016 1.00 86.50 93 ASP A CA 1
ATOM 666 C C . ASP A 1 93 ? 11.018 0.349 3.309 1.00 86.50 93 ASP A C 1
ATOM 668 O O . ASP A 1 93 ? 10.188 -0.468 3.700 1.00 86.50 93 ASP A O 1
ATOM 672 N N . ILE A 1 94 ? 11.806 0.104 2.261 1.00 84.12 94 ILE A N 1
ATOM 673 C CA . ILE A 1 94 ? 11.836 -1.169 1.536 1.00 84.12 94 ILE A CA 1
ATOM 674 C C . ILE A 1 94 ? 13.255 -1.712 1.541 1.00 84.12 94 ILE A C 1
ATOM 676 O O . ILE A 1 94 ? 14.195 -1.037 1.126 1.00 84.12 94 ILE A O 1
ATOM 680 N N . THR A 1 95 ? 13.397 -2.965 1.964 1.00 82.56 95 THR A N 1
ATOM 681 C CA . THR A 1 95 ? 14.66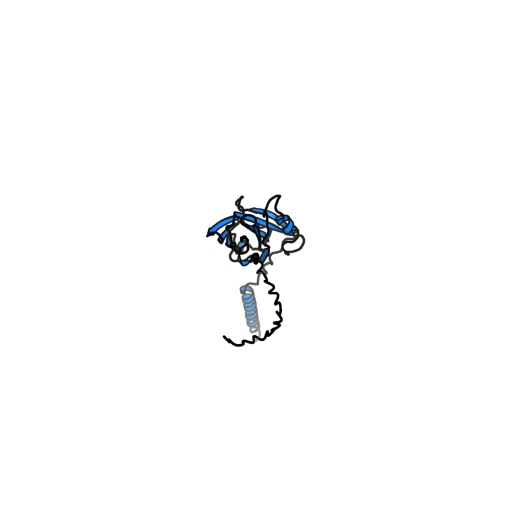3 -3.695 1.937 1.00 82.56 95 THR A CA 1
ATOM 682 C C . THR A 1 95 ? 14.511 -4.948 1.088 1.00 82.56 95 THR A C 1
ATOM 684 O O . THR A 1 95 ? 13.730 -5.845 1.401 1.00 82.56 95 THR A O 1
ATOM 687 N N . THR A 1 96 ? 15.284 -5.043 0.010 1.00 79.12 96 THR A N 1
ATOM 688 C CA . THR A 1 96 ? 15.376 -6.254 -0.811 1.00 79.12 96 THR A CA 1
ATOM 689 C C . THR A 1 96 ? 16.421 -7.191 -0.209 1.00 79.12 96 THR A C 1
ATOM 691 O O . THR A 1 96 ? 17.580 -6.823 -0.031 1.00 79.12 96 THR A O 1
ATOM 694 N N . SER A 1 97 ? 16.022 -8.415 0.134 1.00 62.69 97 SER A N 1
ATOM 695 C CA . SER A 1 97 ? 16.940 -9.410 0.702 1.00 62.69 97 SER A CA 1
ATOM 696 C C . SER A 1 97 ? 17.507 -10.340 -0.370 1.00 62.69 97 SER A C 1
ATOM 698 O O . SER A 1 97 ? 18.658 -10.759 -0.260 1.00 62.69 97 SER A O 1
ATOM 700 N N . GLN A 1 98 ? 16.734 -10.630 -1.426 1.00 59.06 98 GLN A N 1
ATOM 701 C CA . GLN A 1 98 ? 17.149 -11.441 -2.578 1.00 59.06 98 GLN A CA 1
ATOM 702 C C . GLN A 1 98 ? 16.338 -11.077 -3.831 1.00 59.06 98 GLN A C 1
ATOM 704 O O . GLN A 1 98 ? 15.321 -11.705 -4.117 1.00 59.06 98 GLN A O 1
ATOM 709 N N . GLY A 1 99 ? 16.784 -10.065 -4.580 1.00 69.38 99 GLY A N 1
ATOM 710 C CA . GLY A 1 99 ? 16.204 -9.657 -5.867 1.00 69.38 99 GLY A CA 1
ATOM 711 C C . GLY A 1 99 ? 14.692 -9.393 -5.824 1.00 69.38 99 GLY A C 1
ATOM 712 O O . GLY A 1 99 ? 14.245 -8.298 -5.484 1.00 69.38 99 GLY A O 1
ATOM 713 N N . SER A 1 100 ? 13.903 -10.431 -6.120 1.00 77.38 100 SER A N 1
ATOM 714 C CA . SER A 1 100 ? 12.441 -10.425 -6.175 1.00 77.38 100 SER A CA 1
ATOM 715 C C . SER A 1 100 ? 11.713 -10.572 -4.833 1.00 77.38 100 SER A C 1
ATOM 717 O O . SER A 1 100 ? 10.490 -10.648 -4.846 1.00 77.38 100 SER A O 1
ATOM 719 N N . THR A 1 101 ? 12.393 -10.670 -3.688 1.00 86.44 101 THR A N 1
ATOM 720 C CA . THR A 1 101 ? 11.748 -10.749 -2.359 1.00 86.44 101 THR A CA 1
ATOM 721 C C . THR A 1 101 ? 12.387 -9.800 -1.355 1.00 86.44 101 THR A C 1
ATOM 723 O O . THR A 1 101 ? 13.594 -9.541 -1.418 1.00 86.44 101 THR A O 1
ATOM 726 N N . GLY A 1 102 ? 11.605 -9.332 -0.384 1.00 90.25 102 GLY A N 1
ATOM 727 C CA . GLY A 1 102 ? 12.108 -8.432 0.645 1.00 90.25 102 GLY A CA 1
ATOM 728 C C . GLY A 1 102 ? 11.120 -8.138 1.766 1.00 90.25 102 GLY A C 1
ATOM 729 O O . GLY A 1 102 ? 10.050 -8.743 1.858 1.00 90.25 102 GLY A O 1
ATOM 730 N N . THR A 1 103 ? 11.515 -7.201 2.619 1.00 92.12 103 THR A N 1
ATOM 731 C CA . THR A 1 103 ? 10.704 -6.639 3.698 1.00 92.12 103 THR A CA 1
ATOM 732 C C . THR A 1 103 ? 10.357 -5.190 3.393 1.00 92.12 103 THR A C 1
ATOM 734 O O . THR A 1 103 ? 11.072 -4.496 2.664 1.00 92.12 103 THR A O 1
ATOM 737 N N . TRP A 1 104 ? 9.253 -4.730 3.958 1.00 92.62 104 TRP A N 1
ATOM 738 C CA . TRP A 1 104 ? 8.882 -3.325 3.955 1.00 92.62 104 TRP A CA 1
ATOM 739 C C . TRP A 1 104 ? 8.388 -2.919 5.338 1.00 92.62 104 TRP A C 1
ATOM 741 O O . TRP A 1 104 ? 7.833 -3.743 6.064 1.00 92.62 104 TRP A O 1
ATOM 751 N N . THR A 1 105 ? 8.591 -1.658 5.695 1.00 94.25 105 THR A N 1
ATOM 752 C CA . THR A 1 105 ? 8.242 -1.128 7.010 1.00 94.25 105 THR A CA 1
ATOM 753 C C . THR A 1 105 ? 7.673 0.273 6.864 1.00 94.25 105 THR A C 1
ATOM 755 O O . THR A 1 105 ? 8.218 1.107 6.143 1.00 94.25 105 THR A O 1
ATOM 758 N N . LEU A 1 106 ? 6.575 0.546 7.561 1.00 93.06 106 LEU A N 1
ATOM 759 C CA . LEU A 1 106 ? 6.065 1.905 7.716 1.00 93.06 106 LEU A CA 1
ATOM 760 C C . LEU A 1 106 ? 6.819 2.602 8.840 1.00 93.06 106 LEU A C 1
ATOM 762 O O . LEU A 1 106 ? 6.983 2.037 9.921 1.00 93.06 106 LEU A O 1
ATOM 766 N N . SER A 1 107 ? 7.220 3.852 8.619 1.00 90.25 107 SER A N 1
ATOM 767 C CA . SER A 1 107 ? 7.879 4.645 9.663 1.00 90.25 107 SER A CA 1
ATOM 768 C C . SER A 1 107 ? 6.958 4.931 10.857 1.00 90.25 107 SER A C 1
ATOM 770 O O . SER A 1 107 ? 7.428 5.119 11.978 1.00 90.25 107 SER A O 1
ATOM 772 N N . GLN A 1 108 ? 5.643 4.945 10.623 1.00 90.44 108 GLN A N 1
ATOM 773 C CA . GLN A 1 108 ? 4.606 5.136 11.631 1.00 90.44 108 GLN A CA 1
ATOM 774 C C . GLN A 1 108 ? 3.265 4.549 11.170 1.00 90.44 108 GLN A C 1
ATOM 776 O O . GLN A 1 108 ? 3.045 4.325 9.980 1.00 90.44 108 GLN A O 1
ATOM 781 N N . ALA A 1 109 ? 2.345 4.339 12.115 1.00 90.50 109 ALA A N 1
ATOM 782 C CA . ALA A 1 109 ? 0.977 3.933 11.804 1.00 90.50 109 ALA A CA 1
ATOM 783 C C . ALA A 1 109 ? 0.241 5.021 11.002 1.00 90.50 109 ALA A C 1
ATOM 785 O O . ALA A 1 109 ? 0.345 6.211 11.304 1.00 90.50 109 ALA A O 1
ATOM 786 N N . ILE A 1 110 ? -0.535 4.601 10.003 1.00 88.44 110 ILE A N 1
ATOM 787 C CA . ILE A 1 110 ? -1.278 5.492 9.104 1.00 88.44 110 ILE A CA 1
ATOM 788 C C . ILE A 1 110 ? -2.723 5.610 9.605 1.00 88.44 110 ILE A C 1
ATOM 790 O O . ILE A 1 110 ? -3.638 5.075 8.990 1.00 88.44 110 ILE A O 1
ATOM 794 N N . VAL A 1 111 ? -2.927 6.259 10.751 1.00 78.69 111 VAL A N 1
ATOM 795 C CA . VAL A 1 111 ? -4.235 6.329 11.426 1.00 78.69 111 VAL A CA 1
ATOM 796 C C . VAL A 1 111 ? -4.802 7.748 11.412 1.00 78.69 111 VAL A C 1
ATOM 798 O O . VAL A 1 111 ? -4.106 8.687 11.787 1.00 78.69 111 VAL A O 1
ATOM 801 N N . ASP A 1 112 ? -6.081 7.893 11.051 1.00 64.50 112 ASP A N 1
ATOM 802 C CA . ASP A 1 112 ? -6.850 9.124 11.312 1.00 64.50 112 ASP A CA 1
ATOM 803 C C . ASP A 1 112 ? -7.782 8.940 12.522 1.00 64.50 112 ASP A C 1
ATOM 805 O O . ASP A 1 112 ? -7.799 9.771 13.428 1.00 64.50 112 ASP A O 1
ATOM 809 N N . SER A 1 113 ? -8.507 7.813 12.587 1.00 60.62 113 SER A N 1
ATOM 810 C CA . SER A 1 113 ? -9.243 7.346 13.772 1.00 60.62 113 SER A CA 1
ATOM 811 C C . SER A 1 113 ? -9.692 5.887 13.590 1.00 60.62 113 SER A C 1
ATOM 813 O O . SER A 1 113 ? -10.506 5.611 12.712 1.00 60.62 113 SER A O 1
ATOM 815 N N . GLY A 1 114 ? -9.211 4.958 14.421 1.00 75.88 114 GLY A N 1
ATOM 816 C CA . GLY A 1 114 ? -9.604 3.543 14.354 1.00 75.88 114 GLY A CA 1
ATOM 817 C C . GLY A 1 114 ? -8.854 2.739 13.285 1.00 75.88 114 GLY A C 1
ATOM 818 O O . GLY A 1 114 ? -7.624 2.781 13.235 1.00 75.88 114 GLY A O 1
ATOM 819 N N . LEU A 1 115 ? -9.594 1.976 12.472 1.00 87.31 115 LEU A N 1
ATOM 820 C CA . LEU A 1 115 ? -9.036 1.118 11.422 1.00 87.31 115 LEU A CA 1
ATOM 821 C C . LEU A 1 115 ? -8.558 1.945 10.226 1.00 87.31 115 LEU A C 1
ATOM 823 O O . LEU A 1 115 ? -9.121 2.988 9.902 1.00 87.31 115 LEU A O 1
ATOM 827 N N . SER A 1 116 ? -7.517 1.463 9.556 1.00 91.69 116 SER A N 1
ATOM 828 C CA . SER A 1 116 ? -6.850 2.184 8.471 1.00 91.69 116 SER A CA 1
ATOM 829 C C . SER A 1 116 ? -6.982 1.445 7.150 1.00 91.69 116 SER A C 1
ATOM 831 O O . SER A 1 116 ? -6.755 0.242 7.082 1.00 91.69 116 SER A O 1
ATOM 833 N N . THR A 1 117 ? -7.302 2.166 6.079 1.00 94.56 117 THR A N 1
ATOM 834 C CA . THR A 1 117 ? -7.275 1.620 4.717 1.00 94.56 117 THR A CA 1
ATOM 835 C C . THR A 1 117 ? -6.205 2.341 3.912 1.00 94.56 117 THR A C 1
ATOM 837 O O . THR A 1 117 ? -6.164 3.571 3.871 1.00 94.56 117 THR A O 1
ATOM 840 N N . PHE A 1 118 ? -5.315 1.583 3.285 1.00 96.00 118 PHE A N 1
ATOM 841 C CA . PHE A 1 118 ? -4.208 2.120 2.506 1.00 96.00 118 PHE A CA 1
ATOM 842 C C . PHE A 1 118 ? -3.861 1.186 1.347 1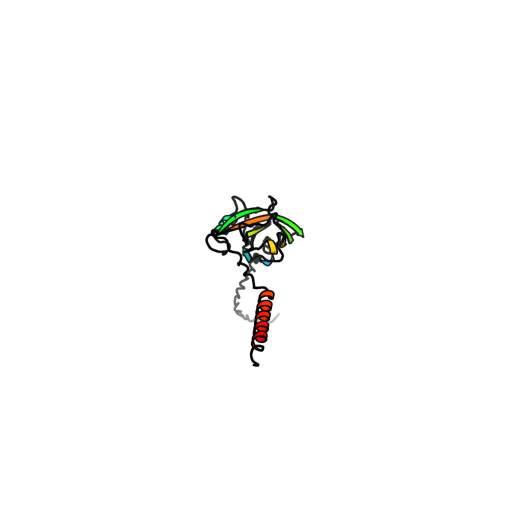.00 96.00 118 PHE A C 1
ATOM 844 O O . PHE A 1 118 ? -4.274 0.028 1.302 1.00 96.00 118 PHE A O 1
ATOM 851 N N . ALA A 1 119 ? -3.094 1.695 0.392 1.00 96.38 119 ALA A N 1
ATOM 852 C CA . ALA A 1 119 ? -2.599 0.930 -0.733 1.00 96.38 119 ALA A CA 1
ATOM 853 C C . ALA A 1 119 ? -1.092 1.123 -0.892 1.00 96.38 119 ALA A C 1
ATOM 855 O O . ALA A 1 119 ? -0.571 2.228 -0.732 1.00 96.38 119 ALA A O 1
ATOM 856 N N . ILE A 1 120 ? -0.396 0.042 -1.233 1.00 94.94 120 ILE A N 1
ATOM 857 C CA . ILE A 1 120 ? 1.032 0.061 -1.553 1.00 94.94 120 ILE A CA 1
ATOM 858 C C . ILE A 1 120 ? 1.194 -0.245 -3.032 1.00 94.94 120 ILE A C 1
ATOM 860 O O . ILE A 1 120 ? 0.807 -1.313 -3.501 1.00 94.94 120 ILE A O 1
ATOM 864 N N . SER A 1 121 ? 1.796 0.687 -3.760 1.00 93.56 121 SER A N 1
ATOM 865 C CA . SER A 1 121 ? 2.289 0.444 -5.110 1.00 93.56 121 SER A CA 1
ATOM 866 C C . SER A 1 121 ? 3.724 -0.049 -5.038 1.00 93.56 121 SER A C 1
ATOM 868 O O . SER A 1 121 ? 4.583 0.625 -4.473 1.00 93.56 121 SER A O 1
ATOM 870 N N . LEU A 1 122 ? 3.990 -1.199 -5.643 1.00 91.38 122 LEU A N 1
ATOM 871 C CA . LEU A 1 122 ? 5.324 -1.763 -5.792 1.00 91.38 122 LEU A CA 1
ATOM 872 C C . LEU A 1 122 ? 5.748 -1.646 -7.259 1.00 91.38 122 LEU A C 1
ATOM 874 O O . LEU A 1 122 ? 5.095 -2.202 -8.146 1.00 91.38 122 LEU A O 1
ATOM 878 N N . LYS A 1 123 ? 6.847 -0.933 -7.525 1.00 88.12 123 LYS A N 1
ATOM 879 C CA . LYS A 1 123 ? 7.306 -0.625 -8.885 1.00 88.12 123 LYS A CA 1
ATOM 880 C C . LYS A 1 123 ? 8.643 -1.272 -9.214 1.00 88.12 123 LYS A C 1
ATOM 882 O O . LYS A 1 123 ? 9.615 -1.135 -8.471 1.00 88.12 123 LYS A O 1
ATOM 887 N N . SER A 1 124 ? 8.722 -1.870 -10.401 1.00 85.12 124 SER A N 1
ATOM 888 C CA . SER A 1 124 ? 9.977 -2.285 -11.028 1.00 85.12 124 SER A CA 1
ATOM 889 C C . SER A 1 124 ? 10.093 -1.733 -12.439 1.00 85.12 124 SER A C 1
ATOM 891 O O . SER A 1 124 ? 9.261 -1.985 -13.320 1.00 85.12 124 SER A O 1
ATOM 893 N N . GLY A 1 125 ? 11.150 -0.956 -12.664 1.00 82.75 125 GLY A N 1
ATOM 894 C CA . GLY A 1 125 ? 11.385 -0.303 -13.942 1.00 82.75 125 GLY A CA 1
ATOM 895 C C . GLY A 1 125 ? 10.217 0.610 -14.317 1.00 82.75 125 GLY A C 1
ATOM 896 O O . GLY A 1 125 ? 9.998 1.642 -13.688 1.00 82.75 125 GLY A O 1
ATOM 897 N N . LYS A 1 126 ? 9.478 0.241 -15.368 1.00 84.44 126 LYS A N 1
ATOM 898 C CA . LYS A 1 126 ? 8.338 1.018 -15.888 1.00 84.44 126 LYS A CA 1
ATOM 899 C C . LYS A 1 126 ? 6.979 0.417 -15.545 1.00 84.44 126 LYS A C 1
ATOM 901 O O . LYS A 1 126 ? 5.989 0.879 -16.096 1.00 84.44 126 LYS A O 1
ATOM 906 N N . ASN A 1 127 ? 6.924 -0.627 -14.725 1.00 85.81 127 ASN A N 1
ATOM 907 C CA . ASN A 1 127 ? 5.671 -1.290 -14.394 1.00 85.81 127 ASN A CA 1
ATOM 908 C C . ASN A 1 127 ? 5.483 -1.348 -12.885 1.00 85.81 127 ASN A C 1
ATOM 910 O O . ASN A 1 127 ? 6.460 -1.420 -12.136 1.00 85.81 127 ASN A O 1
ATOM 914 N N . HIS A 1 128 ? 4.231 -1.330 -12.453 1.00 88.56 128 HIS A N 1
ATOM 915 C CA . HIS A 1 128 ? 3.881 -1.430 -11.047 1.00 88.56 128 HIS A CA 1
ATOM 916 C C . HIS A 1 128 ? 2.577 -2.198 -10.851 1.00 88.56 128 HIS A C 1
ATOM 918 O O . HIS A 1 128 ? 1.770 -2.329 -11.774 1.00 88.56 128 HIS A O 1
ATOM 924 N N . SER A 1 129 ? 2.392 -2.702 -9.636 1.00 90.56 129 SER A N 1
ATOM 925 C CA . SER A 1 129 ? 1.126 -3.256 -9.158 1.00 90.56 129 SER A CA 1
ATOM 926 C C . SER A 1 129 ? 0.807 -2.678 -7.792 1.00 90.56 129 SER A C 1
ATOM 928 O O . SER A 1 129 ? 1.708 -2.268 -7.057 1.00 90.56 129 SER A O 1
ATOM 930 N N . VAL A 1 130 ? -0.477 -2.631 -7.475 1.00 93.44 130 VAL A N 1
ATOM 931 C CA . VAL A 1 130 ? -1.014 -1.908 -6.327 1.00 93.44 130 VAL A CA 1
ATOM 932 C C . VAL A 1 130 ? -1.777 -2.885 -5.458 1.00 93.44 130 VAL A C 1
ATOM 934 O O . VAL A 1 130 ? -2.579 -3.666 -5.964 1.00 93.44 130 VAL A O 1
ATOM 937 N N . TYR A 1 131 ? -1.519 -2.832 -4.160 1.00 95.12 131 TYR A N 1
ATOM 938 C CA . TYR A 1 131 ? -2.044 -3.762 -3.173 1.00 95.12 131 TYR A CA 1
ATOM 939 C C . TYR A 1 131 ? -2.840 -3.011 -2.130 1.00 95.12 131 TYR A C 1
ATOM 941 O O . TYR A 1 131 ? -2.296 -2.130 -1.468 1.00 95.12 131 TYR A O 1
ATOM 949 N N . LEU A 1 132 ? -4.107 -3.372 -1.987 1.00 96.81 132 LEU A N 1
ATOM 950 C CA . LEU A 1 132 ? -5.016 -2.790 -1.019 1.00 96.81 132 LEU A CA 1
ATOM 951 C C . LEU A 1 132 ? -4.903 -3.525 0.316 1.00 96.81 132 LEU A C 1
ATOM 953 O O . LEU A 1 132 ? -5.053 -4.744 0.373 1.00 96.81 132 LEU A O 1
ATOM 957 N N . PHE A 1 133 ? -4.740 -2.768 1.391 1.00 96.00 133 PHE A N 1
ATOM 958 C CA . PHE A 1 133 ? -4.938 -3.218 2.760 1.00 96.00 133 PHE A CA 1
ATOM 959 C C . PHE A 1 133 ? -6.097 -2.430 3.353 1.00 96.00 133 PHE A C 1
ATOM 961 O O . PHE A 1 133 ? -6.043 -1.204 3.445 1.00 96.00 133 PHE A O 1
ATOM 968 N N . GLN A 1 134 ? -7.157 -3.130 3.725 1.00 94.31 134 GLN A N 1
ATOM 969 C CA . GLN A 1 134 ? -8.401 -2.537 4.183 1.00 94.31 134 GLN A CA 1
ATOM 970 C C . GLN A 1 134 ? -8.635 -2.861 5.655 1.00 94.31 134 GLN A C 1
ATOM 972 O O . GLN A 1 134 ? -8.387 -3.982 6.099 1.00 94.31 134 GLN A O 1
ATOM 977 N N . ASP A 1 135 ? -9.138 -1.865 6.383 1.00 91.75 135 ASP A N 1
ATOM 978 C CA . ASP A 1 135 ? -9.578 -1.988 7.773 1.00 91.75 135 ASP A CA 1
ATOM 979 C C . ASP A 1 135 ? -8.498 -2.544 8.723 1.00 91.75 135 ASP A C 1
ATOM 981 O O . ASP A 1 135 ? -8.751 -3.373 9.598 1.00 91.75 135 ASP A O 1
ATOM 985 N N . ILE A 1 136 ? -7.266 -2.061 8.556 1.00 93.00 136 ILE A N 1
ATOM 986 C CA . ILE A 1 136 ? -6.097 -2.486 9.321 1.00 93.00 136 ILE A CA 1
ATOM 987 C C . ILE A 1 136 ? -6.074 -1.860 10.714 1.00 93.00 136 ILE A C 1
ATOM 989 O O . ILE A 1 136 ? -6.091 -0.637 10.869 1.00 93.00 136 ILE A O 1
ATOM 993 N N . ASP A 1 137 ? -5.944 -2.719 11.723 1.00 92.56 137 ASP A N 1
ATOM 994 C CA . ASP A 1 137 ? -5.608 -2.344 13.093 1.00 92.56 137 ASP A CA 1
ATOM 995 C C . ASP A 1 137 ? -4.099 -2.498 13.330 1.00 92.56 137 ASP A C 1
ATOM 997 O O . ASP A 1 137 ? -3.595 -3.588 13.617 1.00 92.56 137 ASP A O 1
ATOM 1001 N N . PHE A 1 138 ? -3.373 -1.382 13.256 1.00 91.81 138 PHE A N 1
ATOM 1002 C CA . PHE A 1 138 ? -1.923 -1.361 13.456 1.00 91.81 138 PHE A CA 1
ATOM 1003 C C . PHE A 1 138 ? -1.478 -1.782 14.865 1.00 91.81 138 PHE A C 1
ATOM 1005 O O . PHE A 1 138 ? -0.314 -2.150 15.034 1.00 91.81 138 PHE A O 1
ATOM 1012 N N . SER A 1 139 ? -2.369 -1.778 15.866 1.00 90.50 139 SER A N 1
ATOM 1013 C CA . SER A 1 139 ? -2.046 -2.288 17.206 1.00 90.50 139 SER A CA 1
ATOM 1014 C C . SER A 1 139 ? -1.912 -3.814 17.240 1.00 90.50 139 SER A C 1
ATOM 1016 O O . SER A 1 139 ? -1.228 -4.354 18.109 1.00 90.50 139 SER A O 1
ATOM 1018 N N . VAL A 1 140 ? -2.518 -4.500 16.265 1.00 91.25 140 VAL A N 1
ATOM 1019 C CA . VAL A 1 140 ? -2.480 -5.958 16.107 1.00 91.25 140 VAL A CA 1
ATOM 1020 C C . VAL A 1 140 ? -1.517 -6.366 14.995 1.00 91.25 140 VAL A C 1
ATOM 1022 O O .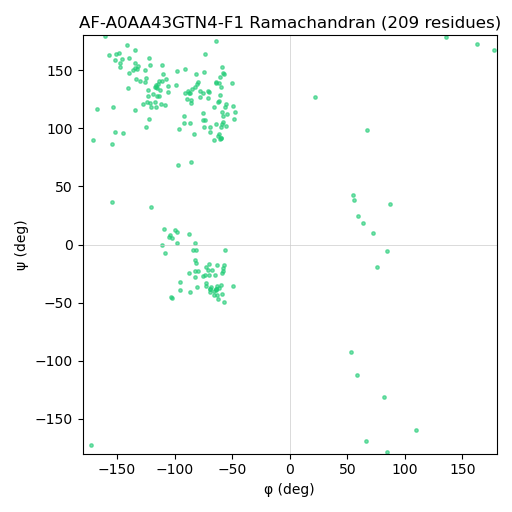 VAL A 1 140 ? -0.728 -7.290 15.176 1.00 91.25 140 VAL A O 1
ATOM 1025 N N . THR A 1 141 ? -1.568 -5.694 13.842 1.00 92.94 141 THR A N 1
ATOM 1026 C CA . THR A 1 141 ? -0.769 -6.077 12.667 1.00 92.94 141 THR A CA 1
ATOM 1027 C C . THR A 1 141 ? 0.680 -5.601 12.746 1.00 92.94 141 THR A C 1
ATOM 1029 O O . THR A 1 141 ? 1.544 -6.159 12.077 1.00 92.94 141 THR A O 1
ATOM 1032 N N . GLY A 1 142 ? 0.971 -4.562 13.531 1.00 94.31 142 GLY A N 1
ATOM 1033 C CA . GLY A 1 142 ? 2.272 -3.897 13.493 1.00 94.31 142 GLY A CA 1
ATOM 1034 C C . GLY A 1 142 ? 2.531 -3.178 12.164 1.00 94.31 142 GLY A C 1
ATOM 1035 O O . GLY A 1 142 ? 1.623 -3.005 11.350 1.00 94.31 142 GLY A O 1
ATOM 1036 N N . LEU A 1 143 ? 3.776 -2.733 11.965 1.00 95.38 143 LEU A N 1
ATOM 1037 C CA . LEU A 1 143 ? 4.193 -1.848 10.863 1.00 95.38 143 LEU A CA 1
ATOM 1038 C C . LEU A 1 143 ? 5.091 -2.526 9.820 1.00 95.38 143 LEU A C 1
ATOM 1040 O O . LEU A 1 143 ? 5.522 -1.874 8.871 1.00 95.38 143 LEU A O 1
ATOM 1044 N N . GLU A 1 144 ? 5.398 -3.808 10.011 1.00 95.88 144 GLU A N 1
ATOM 1045 C CA . GLU A 1 144 ? 6.354 -4.551 9.194 1.00 95.88 144 GLU A CA 1
ATOM 1046 C C . GLU A 1 144 ? 5.664 -5.601 8.332 1.00 95.88 144 GLU A C 1
ATOM 1048 O O . GLU A 1 144 ? 4.756 -6.323 8.758 1.00 95.88 144 GLU A O 1
ATOM 1053 N N . GLY A 1 145 ? 6.152 -5.720 7.108 1.00 94.75 145 GLY A N 1
ATOM 1054 C CA . GLY A 1 145 ? 5.633 -6.628 6.118 1.00 94.75 145 GLY A CA 1
ATOM 1055 C C . GLY A 1 145 ? 6.716 -7.278 5.275 1.00 94.75 145 GLY A C 1
ATOM 1056 O O . GLY A 1 145 ? 7.897 -6.930 5.316 1.00 94.75 145 GLY A O 1
ATOM 1057 N N . ILE A 1 146 ? 6.283 -8.244 4.475 1.00 93.94 146 ILE A N 1
ATOM 1058 C CA . ILE A 1 146 ? 7.106 -8.897 3.457 1.00 93.94 146 ILE A CA 1
ATOM 1059 C C . ILE A 1 146 ? 6.458 -8.718 2.095 1.00 93.94 146 ILE A C 1
ATOM 1061 O O . ILE A 1 146 ? 5.241 -8.543 1.994 1.00 93.94 146 ILE A O 1
ATOM 1065 N N . PHE A 1 147 ? 7.275 -8.773 1.052 1.00 91.38 147 PHE A N 1
ATOM 1066 C CA . PHE A 1 147 ? 6.810 -8.780 -0.323 1.00 91.38 147 PHE A CA 1
ATOM 1067 C C . PHE A 1 147 ? 7.609 -9.760 -1.185 1.00 91.38 147 PHE A C 1
ATOM 1069 O O . PHE A 1 147 ? 8.752 -10.123 -0.890 1.00 91.38 147 PHE A O 1
ATOM 1076 N N . ASN A 1 148 ? 7.016 -10.134 -2.311 1.00 87.69 148 ASN A N 1
ATOM 1077 C CA . ASN A 1 148 ? 7.695 -10.692 -3.463 1.00 87.69 148 ASN A CA 1
ATOM 1078 C C . ASN A 1 148 ? 7.186 -10.028 -4.749 1.00 87.69 148 ASN A C 1
ATOM 1080 O O . ASN A 1 148 ? 6.092 -9.482 -4.773 1.00 87.69 148 ASN A O 1
ATOM 1084 N N . THR A 1 149 ? 7.987 -10.043 -5.814 1.00 76.56 149 THR A N 1
ATOM 1085 C CA . THR A 1 149 ? 7.695 -9.333 -7.069 1.00 76.56 149 THR A CA 1
ATOM 1086 C C . THR A 1 149 ? 7.088 -10.213 -8.158 1.00 76.56 149 THR A C 1
ATOM 1088 O O . THR A 1 149 ? 6.970 -9.800 -9.318 1.00 76.56 149 THR A O 1
ATOM 1091 N N . ILE A 1 150 ? 6.691 -11.436 -7.798 1.00 72.31 150 ILE A N 1
ATOM 1092 C CA . ILE A 1 150 ? 5.902 -12.309 -8.669 1.00 72.31 150 ILE A CA 1
ATOM 1093 C C . ILE A 1 150 ? 4.586 -11.570 -8.948 1.00 72.31 150 ILE A C 1
ATOM 1095 O O . ILE A 1 150 ? 3.993 -11.041 -8.026 1.00 72.31 150 ILE A O 1
ATOM 1099 N N . GLY A 1 151 ? 4.175 -11.424 -10.209 1.00 62.56 151 GLY A N 1
ATOM 1100 C CA . GLY A 1 151 ? 2.952 -10.678 -10.569 1.00 62.56 151 GLY A CA 1
ATOM 1101 C C . GLY A 1 151 ? 3.044 -9.145 -10.505 1.00 62.56 151 GLY A C 1
ATOM 1102 O O . GLY A 1 151 ? 2.272 -8.458 -11.157 1.00 62.56 151 GLY A O 1
ATOM 1103 N N . VAL A 1 152 ? 4.022 -8.588 -9.790 1.00 67.31 152 VAL A N 1
ATOM 1104 C CA . VAL A 1 152 ? 4.105 -7.142 -9.492 1.00 67.31 152 VAL A CA 1
ATOM 1105 C C . VAL A 1 152 ? 4.811 -6.362 -10.598 1.00 67.31 152 VAL A C 1
ATOM 1107 O O . VAL A 1 152 ? 4.469 -5.236 -10.958 1.00 67.31 152 VAL A O 1
ATOM 1110 N N . ALA A 1 153 ? 5.872 -6.999 -11.077 1.00 61.84 153 ALA A N 1
ATOM 1111 C CA . ALA A 1 153 ? 7.027 -6.388 -11.702 1.00 61.84 153 ALA A CA 1
ATOM 1112 C C . ALA A 1 153 ? 7.670 -7.412 -12.639 1.00 61.84 153 ALA A C 1
ATOM 1114 O O . ALA A 1 153 ? 8.884 -7.559 -12.708 1.00 61.84 153 ALA A O 1
ATOM 1115 N N . THR A 1 154 ? 6.851 -8.221 -13.308 1.00 64.62 154 THR A N 1
ATOM 1116 C CA . THR A 1 154 ? 7.401 -9.233 -14.195 1.00 64.62 154 THR A CA 1
ATOM 1117 C C . THR A 1 154 ? 7.813 -8.614 -15.521 1.00 64.62 154 THR A C 1
ATOM 1119 O O . THR A 1 154 ? 7.088 -7.792 -16.086 1.00 64.62 154 THR A O 1
ATOM 1122 N N . ASN A 1 155 ? 8.944 -9.042 -16.079 1.00 63.72 155 ASN A N 1
ATOM 1123 C CA . ASN A 1 155 ? 9.250 -8.708 -17.467 1.00 63.72 155 ASN A CA 1
ATOM 1124 C C . ASN A 1 155 ? 8.215 -9.352 -18.417 1.00 63.72 155 ASN A C 1
ATOM 1126 O O . ASN A 1 155 ? 7.395 -10.172 -18.010 1.00 63.72 155 ASN A O 1
ATOM 1130 N N . LYS A 1 156 ? 8.292 -9.062 -19.723 1.00 62.75 156 LYS A N 1
ATOM 1131 C CA . LYS A 1 156 ? 7.395 -9.636 -20.756 1.00 62.75 156 LYS A CA 1
ATOM 1132 C C . LYS A 1 156 ? 7.375 -11.179 -20.823 1.00 62.75 156 LYS A C 1
ATOM 1134 O O . LYS A 1 156 ? 6.639 -11.739 -21.626 1.00 62.75 156 LYS A O 1
ATOM 1139 N N . LYS A 1 157 ? 8.213 -11.865 -20.038 1.00 64.38 157 LYS A N 1
ATOM 1140 C CA . LYS A 1 157 ? 8.293 -13.326 -19.910 1.00 64.38 157 LYS A CA 1
ATOM 1141 C C . LYS A 1 157 ? 7.775 -13.834 -18.553 1.00 64.38 157 LYS A C 1
ATOM 1143 O O . LYS A 1 157 ? 8.072 -14.971 -18.204 1.00 64.38 157 LYS A O 1
ATOM 1148 N N . GLY A 1 158 ? 7.085 -13.005 -17.763 1.00 69.12 158 GLY A N 1
ATOM 1149 C CA . GLY A 1 158 ? 6.528 -13.397 -16.463 1.00 69.12 158 GLY A CA 1
ATOM 1150 C C . GLY A 1 158 ? 7.572 -13.583 -15.354 1.00 69.12 158 GLY A C 1
ATOM 1151 O O . GLY A 1 158 ? 7.246 -14.088 -14.285 1.00 69.12 158 GLY A O 1
ATOM 1152 N N . LYS A 1 159 ? 8.834 -13.185 -15.576 1.00 72.06 159 LYS A N 1
ATOM 1153 C CA . LYS A 1 159 ? 9.883 -13.291 -14.552 1.00 72.06 159 LYS A CA 1
ATOM 1154 C C . LYS A 1 159 ? 9.868 -12.075 -13.646 1.00 72.06 159 LYS A C 1
ATOM 1156 O O . LYS A 1 159 ? 10.028 -10.967 -14.156 1.00 72.06 159 LYS A O 1
ATOM 1161 N N . ALA A 1 160 ? 9.737 -12.315 -12.346 1.00 75.31 160 ALA A N 1
ATOM 1162 C CA . ALA A 1 160 ? 9.846 -11.319 -11.288 1.00 75.31 160 ALA A CA 1
ATOM 1163 C C . ALA A 1 160 ? 11.133 -10.481 -11.437 1.00 75.31 160 ALA A C 1
ATOM 1165 O O . ALA A 1 160 ? 12.184 -11.018 -11.799 1.00 75.31 160 ALA A O 1
ATOM 1166 N N . GLN A 1 161 ? 11.036 -9.171 -11.210 1.00 77.31 161 GLN A N 1
ATOM 1167 C CA . GLN A 1 161 ? 12.157 -8.229 -11.273 1.00 77.31 161 GLN A CA 1
ATOM 1168 C C . GLN A 1 161 ? 12.328 -7.504 -9.939 1.00 77.31 161 GLN A C 1
ATOM 1170 O O . G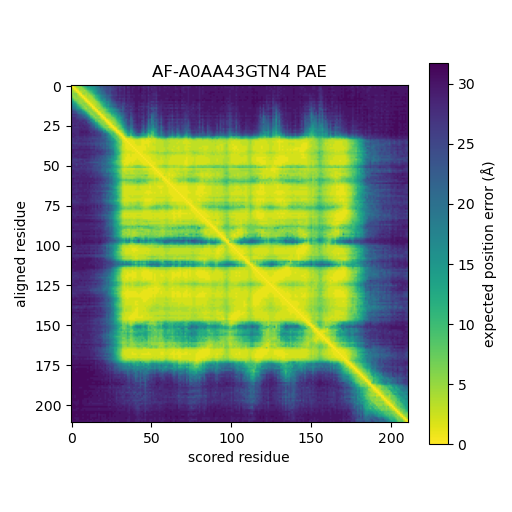LN A 1 161 ? 11.398 -7.453 -9.135 1.00 77.31 161 GLN A O 1
ATOM 1175 N N . ASP A 1 162 ? 13.506 -6.935 -9.718 1.00 81.12 162 ASP A N 1
ATOM 1176 C CA . ASP A 1 162 ? 13.823 -6.199 -8.495 1.00 81.12 162 ASP A CA 1
ATOM 1177 C C . ASP A 1 162 ? 12.951 -4.944 -8.367 1.00 81.12 162 ASP A C 1
ATOM 1179 O O . ASP A 1 162 ? 12.699 -4.246 -9.356 1.00 81.12 162 ASP A O 1
ATOM 1183 N N . ILE A 1 163 ? 12.495 -4.643 -7.151 1.00 83.75 163 ILE A N 1
ATOM 1184 C CA . ILE A 1 163 ? 11.773 -3.396 -6.872 1.00 83.75 163 ILE A CA 1
ATOM 1185 C C . ILE A 1 163 ? 12.751 -2.229 -6.937 1.00 83.75 163 ILE A C 1
ATOM 1187 O O . ILE A 1 163 ? 13.814 -2.269 -6.325 1.00 83.75 163 ILE A O 1
ATOM 1191 N N . SER A 1 164 ? 12.366 -1.179 -7.656 1.00 80.81 164 SER A N 1
ATOM 1192 C CA . SER A 1 164 ? 13.097 0.089 -7.677 1.00 80.81 164 SER A CA 1
ATOM 1193 C C . SER A 1 164 ? 12.536 1.097 -6.678 1.00 80.81 164 SER A C 1
ATOM 1195 O O . SER A 1 164 ? 13.307 1.818 -6.059 1.00 80.81 164 SER A O 1
ATOM 1197 N N . HIS A 1 165 ? 11.207 1.153 -6.529 1.00 86.56 165 HIS A N 1
ATOM 1198 C CA . HIS A 1 165 ? 10.524 2.107 -5.653 1.00 86.56 165 HIS A CA 1
ATOM 1199 C C . HIS A 1 165 ? 9.203 1.521 -5.153 1.00 86.56 165 HIS A C 1
ATOM 1201 O O . HIS A 1 165 ? 8.622 0.647 -5.807 1.00 86.56 165 HIS A O 1
ATOM 1207 N N . ALA A 1 166 ? 8.697 2.062 -4.051 1.00 91.44 166 ALA A N 1
ATOM 1208 C CA . ALA A 1 166 ? 7.308 1.886 -3.662 1.00 91.44 166 ALA A CA 1
ATOM 1209 C C . ALA A 1 166 ? 6.672 3.197 -3.227 1.00 91.44 166 ALA A C 1
ATOM 1211 O O . ALA A 1 166 ? 7.350 4.085 -2.712 1.00 91.44 166 ALA A O 1
ATOM 1212 N N . SER A 1 167 ? 5.362 3.284 -3.421 1.00 94.44 167 SER A N 1
ATOM 1213 C CA . SER A 1 167 ? 4.546 4.438 -3.059 1.00 94.44 167 SER A CA 1
ATOM 1214 C C . SER A 1 167 ? 3.402 4.003 -2.154 1.00 94.44 167 SER A C 1
ATOM 1216 O O . SER A 1 167 ? 2.833 2.926 -2.338 1.00 94.44 167 SER A O 1
ATOM 1218 N N . LEU A 1 168 ? 3.071 4.847 -1.185 1.00 95.88 168 LEU A N 1
ATOM 1219 C CA . LEU A 1 168 ? 2.089 4.590 -0.144 1.00 95.88 168 LEU A CA 1
ATOM 1220 C C . LEU A 1 168 ? 0.935 5.584 -0.259 1.00 95.88 168 LEU A C 1
ATOM 1222 O O . LEU A 1 168 ? 1.130 6.799 -0.175 1.00 95.88 168 LEU A O 1
ATOM 1226 N N . PHE A 1 169 ? -0.271 5.054 -0.406 1.00 96.25 169 PHE A N 1
ATOM 1227 C CA . PHE A 1 169 ? -1.492 5.832 -0.551 1.00 96.25 169 PHE A CA 1
ATOM 1228 C C . PHE A 1 169 ? -2.428 5.553 0.615 1.00 96.25 169 PHE A C 1
ATOM 1230 O O . PHE A 1 169 ? -2.631 4.395 0.966 1.00 96.25 169 PHE A O 1
ATOM 1237 N N . LYS A 1 170 ? -3.028 6.589 1.194 1.00 95.38 170 LYS A N 1
ATOM 1238 C CA . LYS A 1 170 ? -4.019 6.457 2.267 1.00 95.38 170 LYS A CA 1
ATOM 1239 C C . LYS A 1 170 ? -5.410 6.728 1.717 1.00 95.38 170 LYS A C 1
ATOM 1241 O O . LYS A 1 170 ? -5.584 7.696 0.979 1.00 95.38 170 LYS A O 1
ATOM 1246 N N . ALA A 1 171 ? -6.377 5.903 2.101 1.00 94.56 171 ALA A N 1
ATOM 1247 C CA . ALA A 1 171 ? -7.785 6.181 1.877 1.00 94.56 171 ALA A CA 1
ATOM 1248 C C . ALA A 1 171 ? -8.348 6.987 3.054 1.00 94.56 171 ALA A C 1
ATOM 1250 O O . ALA A 1 171 ? -8.176 6.615 4.216 1.00 94.56 171 ALA A O 1
ATOM 1251 N N . SER A 1 172 ? -9.059 8.061 2.737 1.00 91.56 172 SER A N 1
ATOM 1252 C CA . SER A 1 172 ? -9.789 8.895 3.684 1.00 91.56 172 SER A CA 1
ATOM 1253 C C . SER A 1 172 ? -11.282 8.756 3.403 1.00 91.56 172 SER A C 1
ATOM 1255 O O . SER A 1 172 ? -11.736 8.934 2.271 1.00 91.56 172 SER A O 1
ATOM 1257 N N . TYR A 1 173 ? -12.054 8.436 4.438 1.00 85.12 173 TYR A N 1
ATOM 1258 C CA . TYR A 1 173 ? -13.505 8.317 4.347 1.00 85.12 173 TYR A CA 1
ATOM 1259 C C . TYR A 1 173 ? -14.157 9.604 4.851 1.00 85.12 173 TYR A C 1
ATOM 1261 O O . TYR A 1 173 ? -13.789 10.112 5.909 1.00 85.12 173 TYR A O 1
ATOM 1269 N N . ALA A 1 174 ? -15.188 10.095 4.156 1.00 75.56 174 ALA A N 1
ATOM 1270 C CA . ALA A 1 174 ? -16.010 11.200 4.666 1.00 75.56 174 ALA A CA 1
ATOM 1271 C C . ALA A 1 174 ? -16.669 10.870 6.025 1.00 75.56 174 ALA A C 1
ATOM 1273 O O . ALA A 1 174 ? -17.001 11.759 6.806 1.00 75.56 174 ALA A O 1
ATOM 1274 N N . THR A 1 175 ? -16.865 9.584 6.318 1.00 69.38 175 THR A N 1
ATOM 1275 C CA . THR A 1 175 ? -17.254 9.072 7.634 1.00 69.38 175 THR A CA 1
ATOM 1276 C C . THR A 1 175 ? -16.379 7.866 7.938 1.00 69.38 175 THR A C 1
ATOM 1278 O O . THR A 1 175 ? -16.429 6.883 7.201 1.00 69.38 175 THR A O 1
ATOM 1281 N N . ALA A 1 176 ? -15.547 7.958 8.977 1.00 64.06 176 ALA A N 1
ATOM 1282 C CA . ALA A 1 176 ? -14.617 6.891 9.328 1.00 64.06 176 ALA A CA 1
ATOM 1283 C C . ALA A 1 176 ? -15.371 5.591 9.677 1.00 64.06 176 ALA A C 1
ATOM 1285 O O . ALA A 1 176 ? -16.398 5.659 10.361 1.00 64.06 176 ALA A O 1
ATOM 1286 N N . PRO A 1 177 ? -14.883 4.414 9.243 1.00 63.66 177 PRO A N 1
ATOM 1287 C CA . PRO A 1 177 ? -15.427 3.144 9.702 1.00 63.66 177 PRO A CA 1
ATOM 1288 C C . PRO A 1 177 ? -15.227 3.021 11.220 1.00 63.66 177 PRO A C 1
ATOM 1290 O O . PRO A 1 177 ? -14.110 3.119 11.730 1.00 63.66 177 PRO A O 1
ATOM 1293 N N . GLU A 1 178 ? -16.320 2.839 11.964 1.00 62.94 178 GLU A N 1
ATOM 1294 C CA . GLU A 1 178 ? -16.244 2.660 13.415 1.00 62.94 178 GLU A CA 1
ATOM 1295 C C . GLU A 1 178 ? -15.627 1.297 13.749 1.00 62.94 178 GLU A C 1
ATOM 1297 O O . GLU A 1 178 ? -16.066 0.257 13.252 1.00 62.94 178 GLU A O 1
ATOM 1302 N N . MET A 1 179 ? -14.642 1.281 14.655 1.00 59.38 179 MET A N 1
ATOM 1303 C CA . MET A 1 179 ? -14.227 0.032 15.291 1.00 59.38 179 MET A CA 1
ATOM 1304 C C . MET A 1 179 ? -15.426 -0.564 16.043 1.00 59.38 179 MET A C 1
ATOM 1306 O O . MET A 1 179 ? -16.109 0.173 16.763 1.00 59.38 179 MET A O 1
ATOM 1310 N N . PRO A 1 180 ? -15.685 -1.882 15.941 1.00 62.94 180 PRO A N 1
ATOM 1311 C CA . PRO A 1 180 ? -16.760 -2.503 16.696 1.00 62.94 180 PRO A CA 1
ATOM 1312 C C . PRO A 1 180 ? -16.545 -2.234 18.185 1.00 62.94 180 PRO A C 1
ATOM 1314 O O . PRO A 1 180 ? -15.532 -2.614 18.773 1.00 62.94 180 PRO A O 1
ATOM 1317 N N . LYS A 1 181 ? -17.507 -1.539 18.797 1.00 64.31 181 LYS A N 1
ATOM 1318 C CA . LYS A 1 181 ? -17.475 -1.214 20.220 1.00 64.31 181 LYS A CA 1
ATOM 1319 C C . LYS A 1 181 ? -17.419 -2.527 20.994 1.00 64.31 181 LYS A C 1
ATOM 1321 O O . LYS A 1 181 ? -18.374 -3.302 20.945 1.00 64.31 181 LYS A O 1
ATOM 1326 N N . VAL A 1 182 ? -16.308 -2.785 21.687 1.00 61.31 182 VAL A N 1
ATOM 1327 C CA . VAL A 1 182 ? -16.168 -3.971 22.539 1.00 61.31 182 VAL A CA 1
ATOM 1328 C C . VAL A 1 182 ? -17.289 -3.916 23.570 1.00 61.31 182 VAL A C 1
ATOM 1330 O O . VAL A 1 182 ? -17.275 -3.086 24.480 1.00 61.31 182 VAL A O 1
ATOM 1333 N N . GLN A 1 183 ? -18.308 -4.758 23.402 1.00 61.09 183 GLN A N 1
ATOM 1334 C CA . GLN A 1 183 ? -19.297 -4.951 24.448 1.00 61.09 183 GLN A CA 1
ATOM 1335 C C . GLN A 1 183 ? -18.560 -5.613 25.604 1.00 61.09 183 GLN A C 1
ATOM 1337 O O . GLN A 1 183 ? -18.008 -6.702 25.452 1.00 61.09 183 GLN A O 1
ATOM 1342 N N . SER A 1 184 ? -18.512 -4.935 26.748 1.00 61.03 184 SER A N 1
ATOM 1343 C CA . SER A 1 184 ? -18.017 -5.528 27.982 1.00 61.03 184 SER A CA 1
ATOM 1344 C C . SER A 1 184 ? -18.900 -6.734 28.300 1.00 61.03 184 SER A C 1
ATOM 1346 O O . SER A 1 184 ? -20.033 -6.576 28.763 1.00 61.03 184 SER A O 1
ATOM 1348 N N . VAL A 1 185 ? -18.413 -7.935 27.999 1.00 68.69 185 VAL A N 1
ATOM 1349 C CA . VAL A 1 185 ? -19.048 -9.170 28.451 1.00 68.69 185 VAL A CA 1
ATOM 1350 C C . VAL A 1 185 ? -19.004 -9.133 29.981 1.00 68.69 185 VAL A C 1
ATOM 1352 O O . VAL A 1 185 ? -17.913 -8.963 30.529 1.00 68.69 185 VAL A O 1
ATOM 1355 N N . PRO A 1 186 ? -20.147 -9.240 30.688 1.00 64.19 186 PRO A N 1
ATOM 1356 C CA . PRO A 1 186 ? -20.145 -9.292 32.142 1.00 64.19 186 PRO A CA 1
ATOM 1357 C C . PRO A 1 186 ? -19.238 -10.428 32.603 1.00 64.19 186 PRO A C 1
ATOM 1359 O O . PRO A 1 186 ? -19.434 -11.583 32.218 1.00 64.19 186 PRO A O 1
ATOM 1362 N N . GLU A 1 187 ? -18.217 -10.093 33.384 1.00 69.12 187 GLU A N 1
ATOM 1363 C CA . GLU A 1 187 ? -17.266 -11.079 33.874 1.00 69.12 187 GLU A CA 1
ATOM 1364 C C . GLU A 1 187 ? -17.996 -12.177 34.670 1.00 69.12 187 GLU A C 1
ATOM 1366 O O . GLU A 1 187 ? -18.984 -11.909 35.366 1.00 69.12 187 GLU A O 1
ATOM 1371 N N . PRO A 1 188 ? -17.510 -13.430 34.638 1.00 59.31 188 PRO A N 1
ATOM 1372 C CA . PRO A 1 188 ? -18.149 -14.554 35.327 1.00 59.31 188 PRO A CA 1
ATOM 1373 C C . PRO A 1 188 ? -18.316 -14.341 36.843 1.00 59.31 188 PRO A C 1
ATOM 1375 O O . PRO A 1 188 ? -19.160 -14.989 37.466 1.00 59.31 188 PRO A O 1
ATOM 1378 N N . ALA A 1 189 ? -17.586 -13.393 37.442 1.00 60.81 189 ALA A N 1
ATOM 1379 C CA . ALA A 1 189 ? -17.765 -12.982 38.831 1.00 60.81 189 ALA A CA 1
ATOM 1380 C C . ALA A 1 189 ? -19.176 -12.432 39.118 1.00 60.81 189 ALA A C 1
ATOM 1382 O O . ALA A 1 189 ? -19.729 -12.697 40.186 1.00 60.81 189 ALA A O 1
ATOM 1383 N N . THR A 1 190 ? -19.804 -11.727 38.171 1.00 56.72 190 THR A N 1
ATOM 1384 C CA . THR A 1 190 ? -21.160 -11.182 38.349 1.00 56.72 190 THR A CA 1
ATOM 1385 C C . THR A 1 190 ? -22.219 -12.290 38.310 1.00 56.72 190 THR A C 1
ATOM 1387 O O . THR A 1 190 ? -23.174 -12.263 39.089 1.00 56.72 190 THR A O 1
ATOM 1390 N N . ALA A 1 191 ? -22.019 -13.317 37.476 1.00 56.66 191 ALA A N 1
ATOM 1391 C CA . ALA A 1 191 ? -22.873 -14.507 37.435 1.00 56.66 191 ALA A CA 1
ATOM 1392 C C . ALA A 1 191 ? -22.719 -15.373 38.700 1.00 56.66 191 ALA A C 1
ATOM 1394 O O . ALA A 1 191 ? -23.711 -15.843 39.263 1.00 56.66 191 ALA A O 1
ATOM 1395 N N . ALA A 1 192 ? -21.489 -15.532 39.198 1.00 58.47 192 ALA A N 1
ATOM 1396 C CA . ALA A 1 192 ? -21.216 -16.240 40.447 1.00 58.47 192 ALA A CA 1
ATOM 1397 C C . ALA A 1 192 ? -21.810 -15.513 41.669 1.00 58.47 192 ALA A C 1
ATOM 1399 O O . ALA A 1 192 ? -22.394 -16.156 42.545 1.00 58.47 192 ALA A O 1
ATOM 1400 N N . ALA A 1 193 ? -21.728 -14.178 41.707 1.00 58.91 193 ALA A N 1
ATOM 1401 C CA . ALA A 1 193 ? -22.322 -13.365 42.766 1.00 58.91 193 ALA A CA 1
ATOM 1402 C C . ALA A 1 193 ? -23.852 -13.517 42.809 1.00 58.91 193 ALA A C 1
ATOM 1404 O O . ALA A 1 193 ? -24.409 -13.790 43.872 1.00 58.91 193 ALA A O 1
ATOM 1405 N N . LEU A 1 194 ? -24.534 -13.437 41.661 1.00 59.91 194 LEU A N 1
ATOM 1406 C CA . LEU A 1 194 ? -25.986 -13.649 41.576 1.00 59.91 194 LEU A CA 1
ATOM 1407 C C . LEU A 1 194 ? -26.405 -15.065 42.015 1.00 59.91 194 LEU A C 1
ATOM 1409 O O . LEU A 1 194 ? -27.413 -15.220 42.709 1.00 59.91 194 LEU A O 1
ATOM 1413 N N . GLY A 1 195 ? -25.611 -16.092 41.693 1.00 58.94 195 GLY A N 1
ATOM 1414 C CA . GLY A 1 195 ? -25.848 -17.465 42.153 1.00 58.94 195 GLY A CA 1
ATOM 1415 C C . GLY A 1 195 ? -25.744 -17.634 43.677 1.00 58.94 195 GLY A C 1
ATOM 1416 O O . GLY A 1 195 ? -26.549 -18.346 44.284 1.00 58.94 195 GLY A O 1
ATOM 1417 N N . LEU A 1 196 ? -24.802 -16.940 44.323 1.00 59.62 196 LEU A N 1
ATOM 1418 C CA . LEU A 1 196 ? -24.613 -16.975 45.779 1.00 59.62 196 LEU A CA 1
ATOM 1419 C C . LEU A 1 196 ? -25.759 -16.295 46.546 1.00 59.62 196 LEU A C 1
ATOM 1421 O O . LEU A 1 196 ? -26.196 -16.816 47.577 1.00 59.62 196 LEU A O 1
ATOM 1425 N N . PHE A 1 197 ? -26.306 -15.188 46.036 1.00 59.59 197 PHE A N 1
ATOM 1426 C CA . PHE A 1 197 ? -27.448 -14.515 46.671 1.00 59.59 197 PHE A CA 1
ATOM 1427 C C . PHE A 1 197 ? -28.742 -15.341 46.597 1.00 59.59 197 PHE A C 1
ATOM 1429 O O . PHE A 1 197 ? -29.489 -15.395 47.579 1.00 59.59 197 PHE A O 1
ATOM 1436 N N . ALA A 1 198 ? -28.984 -16.056 45.493 1.00 58.91 198 ALA A N 1
ATOM 1437 C CA . ALA A 1 198 ? -30.141 -16.946 45.360 1.00 58.91 198 ALA A CA 1
ATOM 1438 C C . ALA A 1 198 ? -30.102 -18.116 46.367 1.00 58.91 198 ALA A C 1
ATOM 1440 O O . ALA A 1 198 ? -31.116 -18.462 46.979 1.00 58.91 198 ALA A O 1
ATOM 1441 N N . LEU A 1 199 ? -28.917 -18.689 46.607 1.00 57.44 199 LEU A N 1
ATOM 1442 C CA . LEU A 1 199 ? -28.729 -19.780 47.570 1.00 57.44 199 LEU A CA 1
ATOM 1443 C C . LEU A 1 199 ? -28.820 -19.312 49.032 1.00 57.44 199 LEU A C 1
ATOM 1445 O O . LEU A 1 199 ? -29.3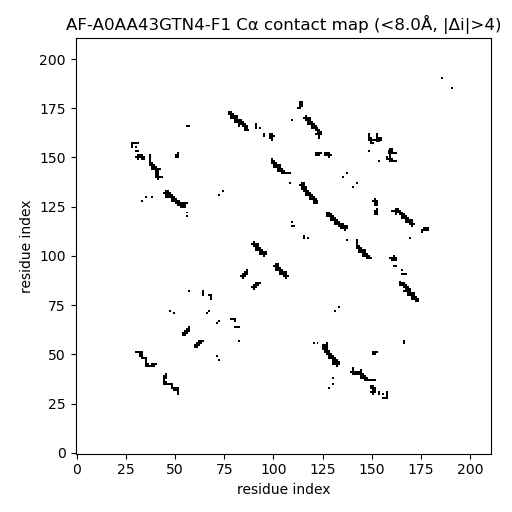19 -20.050 49.887 1.00 57.44 199 LEU A O 1
ATOM 1449 N N . ALA A 1 200 ? -28.384 -18.086 49.331 1.00 59.00 200 ALA A N 1
ATOM 1450 C CA . ALA A 1 200 ? -28.512 -17.497 50.664 1.00 59.00 200 ALA A CA 1
ATOM 1451 C C . ALA A 1 200 ? -29.977 -17.172 51.023 1.00 59.00 200 ALA A C 1
ATOM 1453 O O . ALA A 1 200 ? -30.403 -17.427 52.153 1.00 59.00 200 ALA A O 1
ATOM 1454 N N . GLY A 1 201 ? -30.776 -16.696 50.058 1.00 57.44 201 GLY A N 1
ATOM 1455 C CA . GLY A 1 201 ? -32.203 -16.405 50.250 1.00 57.44 201 GLY A CA 1
ATOM 1456 C C . GLY A 1 201 ? -33.046 -17.641 50.593 1.00 57.44 201 GLY A C 1
ATOM 1457 O O . GLY A 1 201 ? -33.928 -17.580 51.451 1.00 57.44 201 GLY A O 1
ATOM 1458 N N . LEU A 1 202 ? -32.718 -18.801 50.015 1.00 57.06 202 LEU A N 1
ATOM 1459 C CA . LEU A 1 202 ? -33.417 -20.066 50.281 1.00 57.06 202 LEU A CA 1
ATOM 1460 C C . LEU A 1 202 ? -33.157 -20.627 51.692 1.00 57.06 202 LEU A C 1
ATOM 1462 O O . LEU A 1 202 ? -34.008 -21.327 52.243 1.00 57.06 202 LEU A O 1
ATOM 1466 N N . ARG A 1 203 ? -32.017 -20.306 52.321 1.00 52.69 203 ARG A N 1
ATOM 1467 C CA . ARG A 1 203 ? -31.705 -20.754 53.694 1.00 52.69 203 ARG A CA 1
ATOM 1468 C C . ARG A 1 203 ? -32.338 -19.883 54.784 1.00 52.69 203 ARG A C 1
ATOM 1470 O O . ARG A 1 203 ? -32.558 -20.381 55.887 1.00 52.69 203 ARG A O 1
ATOM 1477 N N . GLY A 1 204 ? -32.674 -18.625 54.491 1.00 53.22 204 GLY A N 1
ATOM 1478 C CA . GLY A 1 204 ? -33.314 -17.708 55.447 1.00 53.22 204 GLY A CA 1
ATOM 1479 C C . GLY A 1 204 ? -34.794 -18.007 55.719 1.00 53.22 204 GLY A C 1
ATOM 1480 O O . GLY A 1 204 ? -35.291 -17.720 56.807 1.00 53.22 204 GLY A O 1
ATOM 1481 N N . LEU A 1 205 ? -35.494 -18.639 54.773 1.00 54.78 205 LEU A N 1
ATOM 1482 C CA . LEU A 1 205 ? -36.937 -18.892 54.874 1.00 54.78 205 LEU A CA 1
ATOM 1483 C C . LEU A 1 205 ? -37.303 -20.126 55.718 1.00 54.78 205 LEU A C 1
ATOM 1485 O O . LEU A 1 205 ? -38.439 -20.242 56.165 1.00 54.78 205 LEU A O 1
ATOM 1489 N N . LYS A 1 206 ? -36.353 -21.026 56.014 1.00 51.78 206 LYS A N 1
ATOM 1490 C CA . LYS A 1 206 ? -36.623 -22.254 56.792 1.00 51.78 206 LYS A CA 1
ATOM 1491 C C . LYS A 1 206 ? -36.595 -22.089 58.318 1.00 51.78 206 LYS A C 1
ATOM 1493 O O . LYS A 1 206 ? -36.885 -23.050 59.020 1.00 51.78 206 LYS A O 1
ATOM 1498 N N . LYS A 1 207 ? -36.248 -20.910 58.852 1.00 50.44 207 LYS A N 1
ATOM 1499 C CA . LYS A 1 207 ? -36.026 -20.711 60.302 1.00 50.44 207 LYS A CA 1
ATOM 1500 C C . LYS A 1 207 ? -37.147 -19.986 61.064 1.00 50.44 207 LYS A C 1
ATOM 1502 O O . LYS A 1 207 ? -36.952 -19.671 62.231 1.00 50.44 207 LYS A O 1
ATOM 1507 N N . LYS A 1 208 ? -38.309 -19.725 60.449 1.00 50.91 208 LYS A N 1
ATOM 1508 C CA . LYS A 1 208 ? -39.418 -18.972 61.081 1.00 50.91 208 LYS A CA 1
ATOM 1509 C C . LYS A 1 208 ? -40.750 -19.728 61.205 1.00 50.91 208 LYS A C 1
ATOM 1511 O O . LYS A 1 208 ? -41.807 -19.109 61.179 1.00 50.91 2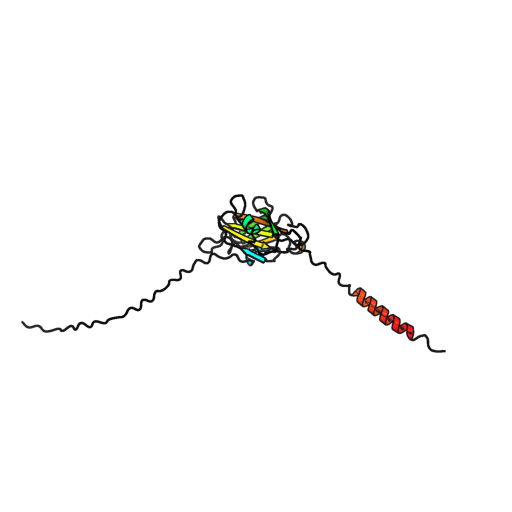08 LYS A O 1
ATOM 1516 N N . SER A 1 209 ? -40.734 -21.044 61.389 1.00 50.34 209 SER A N 1
ATOM 1517 C CA . SER A 1 209 ? -41.946 -21.751 61.820 1.00 50.34 209 SER A CA 1
ATOM 1518 C C . SER A 1 209 ? -41.575 -22.896 62.749 1.00 50.34 209 SER A C 1
ATOM 1520 O O . SER A 1 209 ? -41.130 -23.936 62.282 1.00 50.34 209 SER A O 1
ATOM 1522 N N . LEU A 1 210 ? -41.653 -22.624 64.052 1.00 45.25 210 LEU A N 1
ATOM 1523 C CA . LEU A 1 210 ? -41.921 -23.559 65.148 1.00 45.25 210 LEU A CA 1
ATOM 1524 C C . LEU A 1 210 ? -42.125 -22.690 66.404 1.00 45.25 210 LEU A C 1
ATOM 1526 O O . LEU A 1 210 ? -41.164 -22.295 67.065 1.00 45.25 210 LEU A O 1
ATOM 1530 N N . VAL A 1 211 ? -43.387 -22.315 66.626 1.00 41.44 211 VAL A N 1
ATOM 1531 C CA . VAL A 1 211 ? -43.979 -21.994 67.935 1.00 41.44 211 VAL A CA 1
ATOM 1532 C C . VAL A 1 211 ? -44.912 -23.151 68.248 1.00 41.44 211 VAL A C 1
ATOM 1534 O O . VAL A 1 211 ? -45.583 -23.594 67.285 1.00 41.44 211 VAL A O 1
#

Foldseek 3Di:
DDDDDDDDDDDDDDDDDPPPPPPPPPPQQPLQADDQQQKDFLPHTFPDKGDWDFADCDDPGHCNQVCVQVCVDVQDPQKHKDFPDKCVRPQKPWDDPDWFKTKIFGPDDPDPDAFWWKKKWWDDDGTIMITIDGRDDCVNRPGMMMGGQQNTYADSNSHGGGTPMMIMMTIDHPDDDDDPDPDPDPPCVVVVVVVVVVVVVVVVVPPPDDD

Nearest PDB structures (foldseek):
  6hyf-assembly2_B  TM=5.701E-01  e=2.047E-01  Rattus norvegicus
  6hyf-assembly1_A  TM=5.892E-01  e=2.722E-01  Rattus norvegicus
  4wtw-assembly2_B  TM=5.736E-01  e=3.833E-01  Homo sapiens
  2ee3-assembly1_A  TM=4.086E-01  e=1.725E-01  Homo sapiens
  7u08-assembly1_A  TM=6.101E-01  e=1.344E+00  Homo sapiens

Sequence (211 aa):
MSKVVSKLLLGLSITSAIGINAFSFSPSALAASCDVSNISLGGFKANDCQGYFSGNDKGENSSLLTDLNNGLFSIGANVTWDLIGNSDDKSLDITTSQGSTGTWTLSQAIVDSGLSTFAISLKSGKNHSVYLFQDIDFSVTGLEGIFNTIGVATNKKGKAQDISHASLFKASYATAPEMPKVQSVPEPATAAALGLFALAGLRGLKKKSLV

Solvent-accessible surface area (backbone atoms only — not comparable to full-atom values): 12459 Å² total; per-residue (Å²): 138,91,81,84,88,82,91,79,84,86,77,86,79,86,76,82,78,78,79,75,78,76,78,74,74,69,77,70,71,64,73,41,54,46,48,35,81,29,34,28,43,51,86,42,54,33,76,40,56,48,44,67,42,79,51,47,74,62,67,98,77,24,61,48,60,58,41,49,50,71,49,72,60,92,84,69,80,72,49,46,57,43,83,77,39,21,41,91,78,52,44,30,41,72,46,72,79,58,63,36,30,32,40,36,33,45,72,62,83,78,66,93,62,68,46,22,36,36,34,43,34,42,27,19,89,52,26,24,20,37,34,32,39,66,69,41,49,55,92,78,32,51,56,45,26,42,40,40,19,57,21,24,20,41,48,96,80,52,46,50,32,47,71,75,48,38,38,34,32,39,54,46,53,86,67,68,67,77,64,82,77,80,74,81,71,82,55,69,66,62,59,52,52,56,54,51,54,57,58,53,56,64,62,65,69,74,78,80,80,87,131

pLDDT: mean 76.25, std 18.04, range [39.94, 96.81]

Organism: NCBI:txid617107

Radius of gyration: 34.31 Å; Cα contacts (8 Å, |Δi|>4): 376; chains: 1; bounding box: 61×71×150 Å